Protein AF-A0A7W1ZGS0-F1 (afdb_monomer)

Foldseek 3Di:
DDDDDDDDDDDDDDPPDPDDDDDDPVRVVVVVVVLVVVLVVLLVLQVVVVVVVCVVCVDDPLVPCSVLLSVLLSLLSCLLPVQQVVQVVDVVRPLVSLLVSLVSNLVSLVVNLCSLPVVVVVVPVPDDDDPPDDDPPDDLVVLSVQLNVLSVQLSPQCVSRDPVDPDPVSVVSNNVSSVSNNVSSVVSNVVSVVVVVVVVVD

Mean predicted aligned error: 13.26 Å

Sequence (202 aa):
MMKQLFLAIFLIAVSASTTPAQSSPEQAAKNARDRFSEIKNRSFEMERMKREANKRNAGDNSTLKFPEIKEDFEKIQKVNSEVLQPTVLTSPINYAEVLNSALEINRRAVRLKSNLFSAESKRKEDVKNKKQTAAEPQSIEILLNTLDASINSFVHNSIFQDIKLVNSQDSLKAQNDLETVIKISFVIKEKAEKITKGISGK

Nearest PDB structures (foldseek):
  5j7y-assembly1_BC  TM=3.161E-01  e=4.154E+00  Ovis aries
  6adq-assembly1_S  TM=3.170E-01  e=7.095E+00  Mycolicibacterium smegmatis MC2 51

Secondary structure (DSSP, 8-state):
---------------------PPPHHHHHHHHHHHHHHHHHHHHHHHHHHHHHHHH-TT-GGGGGHHHHHHHHHHHHHIIIIIIHHHHTSSS--HHHHHHHHHHHHHHHHHHHHHHSHHHHTTTTTS------------HHHHHHHHHHHHHHHHT-GGGT-GGG--HHHHHHHHHHHHHHHHHHHHHHHHHHHHHHHHHT-

pLDDT: mean 75.47, std 19.38, range [36.56, 97.62]

Structure (mmCIF, N/CA/C/O backbone):
data_AF-A0A7W1ZGS0-F1
#
_entry.id   AF-A0A7W1ZGS0-F1
#
loop_
_atom_site.group_PDB
_atom_site.id
_atom_site.type_symbol
_atom_site.label_atom_id
_atom_site.label_alt_id
_atom_site.label_comp_id
_atom_site.label_asym_id
_atom_site.label_entity_id
_atom_site.label_seq_id
_atom_site.pdbx_PDB_ins_code
_atom_site.Cartn_x
_atom_site.Cartn_y
_atom_site.Cartn_z
_atom_site.occupancy
_atom_site.B_iso_or_equiv
_atom_site.auth_seq_id
_atom_site.auth_comp_id
_atom_site.auth_asym_id
_atom_site.auth_atom_id
_atom_site.pdbx_PDB_model_num
ATOM 1 N N . MET A 1 1 ? -31.575 64.379 46.541 1.00 36.69 1 MET A N 1
ATOM 2 C CA . MET A 1 1 ? -31.130 64.642 45.152 1.00 36.69 1 MET A CA 1
ATOM 3 C C . MET A 1 1 ? -30.192 63.501 44.756 1.00 36.69 1 MET A C 1
ATOM 5 O O . MET A 1 1 ? -29.192 63.336 45.428 1.00 36.69 1 MET A O 1
ATOM 9 N N . MET A 1 2 ? -30.663 62.522 43.965 1.00 40.56 2 MET A N 1
ATOM 10 C CA . MET A 1 2 ? -30.301 62.327 42.537 1.00 40.56 2 MET A CA 1
ATOM 11 C C . MET A 1 2 ? -28.793 62.009 42.357 1.00 40.56 2 MET A C 1
ATOM 13 O O . MET A 1 2 ? -27.982 62.856 42.687 1.00 40.56 2 MET A O 1
ATOM 17 N N . LYS A 1 3 ? -28.324 60.846 41.869 1.00 41.00 3 LYS A N 1
ATOM 18 C CA . LYS A 1 3 ? -28.726 60.047 40.689 1.00 41.00 3 LYS A CA 1
ATOM 19 C C . LYS A 1 3 ? -28.256 58.582 40.789 1.00 41.00 3 LYS A C 1
ATOM 21 O O . LYS A 1 3 ? -27.226 58.293 41.386 1.00 41.00 3 LYS A O 1
ATOM 26 N N . GLN A 1 4 ? -29.002 57.703 40.124 1.00 49.19 4 GLN A N 1
ATOM 27 C CA . GLN A 1 4 ? -28.614 56.339 39.758 1.00 49.19 4 GLN A CA 1
ATOM 28 C C . GLN A 1 4 ? -27.547 56.327 38.651 1.00 49.19 4 GLN A C 1
ATOM 30 O O . GLN A 1 4 ? -27.573 57.226 37.811 1.00 49.19 4 GLN A O 1
ATOM 35 N N . LEU A 1 5 ? -26.741 55.261 38.560 1.00 46.47 5 LEU A N 1
ATOM 36 C CA . LEU A 1 5 ? -26.540 54.563 37.282 1.00 46.47 5 LEU A CA 1
ATOM 37 C C . LEU A 1 5 ? -25.973 53.148 37.491 1.00 46.47 5 LEU A C 1
ATOM 39 O O . LEU A 1 5 ? -24.880 52.967 38.018 1.00 46.47 5 LEU A O 1
ATOM 43 N N . PHE A 1 6 ? -26.749 52.157 37.058 1.00 50.22 6 PHE A N 1
ATOM 44 C CA . PHE A 1 6 ? -26.328 50.776 36.847 1.00 50.22 6 PHE A CA 1
ATOM 45 C C . PHE A 1 6 ? -25.281 50.716 35.726 1.00 50.22 6 PHE A C 1
ATOM 47 O O . PHE A 1 6 ? -25.492 51.317 34.673 1.00 50.22 6 PHE A O 1
ATOM 54 N N . LEU A 1 7 ? -24.206 49.943 35.903 1.00 41.09 7 LEU A N 1
ATOM 55 C CA . LEU A 1 7 ? -23.351 49.519 34.794 1.00 41.09 7 LEU A CA 1
ATOM 56 C C . LEU A 1 7 ? -23.423 47.996 34.681 1.00 41.09 7 LEU A C 1
ATOM 58 O O . LEU A 1 7 ? -22.969 47.263 35.558 1.00 41.09 7 LEU A O 1
ATOM 62 N N . ALA A 1 8 ? -24.085 47.545 33.618 1.00 46.09 8 ALA A N 1
ATOM 63 C CA . ALA A 1 8 ? -24.319 46.146 33.314 1.00 46.09 8 ALA A CA 1
ATOM 64 C C . ALA A 1 8 ? -23.049 45.501 32.741 1.00 46.09 8 ALA A C 1
ATOM 66 O O . ALA A 1 8 ? -22.411 46.042 31.838 1.00 46.09 8 ALA A O 1
ATOM 67 N N . ILE A 1 9 ? -22.710 44.324 33.260 1.00 48.91 9 ILE A N 1
ATOM 68 C CA . ILE A 1 9 ? -21.661 43.447 32.742 1.00 48.91 9 ILE A CA 1
ATOM 69 C C . ILE A 1 9 ? -22.229 42.739 31.507 1.00 48.91 9 ILE A C 1
ATOM 71 O O . ILE A 1 9 ? -23.134 41.917 31.634 1.00 48.91 9 ILE A O 1
ATOM 75 N N . PHE A 1 10 ? -21.708 43.043 30.317 1.00 43.88 10 PHE A N 1
ATOM 76 C CA . PHE A 1 10 ? -21.988 42.274 29.103 1.00 43.88 10 PHE A CA 1
ATOM 77 C C . PHE A 1 10 ? -20.810 41.331 28.835 1.00 43.88 10 PHE A C 1
ATOM 79 O O . PHE A 1 10 ? -19.777 41.731 28.300 1.00 43.88 10 PHE A O 1
ATOM 86 N N . LEU A 1 11 ? -20.954 40.072 29.255 1.00 42.22 11 LEU A N 1
ATOM 87 C CA . LEU A 1 11 ? -20.036 38.987 28.918 1.00 42.22 11 LEU A CA 1
ATOM 88 C C . LEU A 1 11 ? -20.454 38.431 27.545 1.00 42.22 11 LEU A C 1
ATOM 90 O O . LEU A 1 11 ? -21.438 37.701 27.442 1.00 42.22 11 LEU A O 1
ATOM 94 N N . ILE A 1 12 ? -19.744 38.796 26.477 1.00 45.53 12 ILE A N 1
ATOM 95 C CA . ILE A 1 12 ? -19.950 38.199 25.150 1.00 45.53 12 ILE A CA 1
ATOM 96 C C . ILE A 1 12 ? -19.124 36.910 25.089 1.00 45.53 12 ILE A C 1
ATOM 98 O O . ILE A 1 12 ? -17.919 36.937 24.847 1.00 45.53 12 ILE A O 1
ATOM 102 N N . ALA A 1 13 ? -19.772 35.771 25.330 1.00 44.78 13 ALA A N 1
ATOM 103 C CA . ALA A 1 13 ? -19.206 34.456 25.059 1.00 44.78 13 ALA A CA 1
ATOM 104 C C . ALA A 1 13 ? -19.338 34.154 23.557 1.00 44.78 13 ALA A C 1
ATOM 106 O O . ALA A 1 13 ? -20.407 33.782 23.077 1.00 44.78 13 ALA A O 1
ATOM 107 N N . VAL A 1 14 ? -18.253 34.332 22.800 1.00 48.88 14 VAL A N 1
ATOM 108 C CA . VAL A 1 14 ? -18.163 33.861 21.410 1.00 48.88 14 VAL A CA 1
ATOM 109 C C . VAL A 1 14 ? -17.893 32.358 21.441 1.00 48.88 14 VAL A C 1
ATOM 111 O O . VAL A 1 14 ? -16.760 31.915 21.612 1.00 48.88 14 VAL A O 1
ATOM 114 N N . SER A 1 15 ? -18.945 31.556 21.295 1.00 43.88 15 SER A N 1
ATOM 115 C CA . SER A 1 15 ? -18.822 30.117 21.062 1.00 43.88 15 SER A CA 1
ATOM 116 C C . SER A 1 15 ? -18.412 29.876 19.608 1.00 43.88 15 SER A C 1
ATOM 118 O O . SER A 1 15 ? -19.256 29.794 18.718 1.00 43.88 15 SER A O 1
ATOM 120 N N . ALA A 1 16 ? -17.108 29.763 19.353 1.00 40.88 16 ALA A N 1
ATOM 121 C CA . ALA A 1 16 ? -16.597 29.249 18.088 1.00 40.88 16 ALA A CA 1
ATOM 122 C C . ALA A 1 16 ? -16.942 27.754 17.987 1.00 40.88 16 ALA A C 1
ATOM 124 O O . ALA A 1 16 ? -16.304 26.910 18.613 1.00 40.88 16 ALA A O 1
ATOM 125 N N . SER A 1 17 ? -17.989 27.423 17.233 1.00 41.78 17 SER A N 1
ATOM 126 C CA . SER A 1 17 ? -18.320 26.038 16.897 1.00 41.78 17 SER A CA 1
ATOM 127 C C . SER A 1 17 ? -17.380 25.587 15.780 1.00 41.78 17 SER A C 1
ATOM 129 O O . SER A 1 17 ? -17.552 25.952 14.618 1.00 41.78 17 SER A O 1
ATOM 131 N N . THR A 1 18 ? -16.358 24.808 16.124 1.00 42.97 18 THR A N 1
ATOM 132 C CA . THR A 1 18 ? -15.544 24.086 15.145 1.00 42.97 18 THR A CA 1
ATOM 133 C C . THR A 1 18 ? -16.369 22.919 14.608 1.00 42.97 18 THR A C 1
ATOM 135 O O . THR A 1 18 ? -16.467 21.857 15.216 1.00 42.97 18 THR A O 1
ATOM 138 N N . THR A 1 19 ? -17.022 23.122 13.466 1.00 45.28 19 THR A N 1
ATOM 139 C CA . THR A 1 19 ? -17.611 22.014 12.711 1.00 45.28 19 THR A CA 1
ATOM 140 C C . THR A 1 19 ? -16.475 21.179 12.110 1.00 45.28 19 THR A C 1
ATOM 142 O O . THR A 1 19 ? -15.600 21.737 11.443 1.00 45.28 19 THR A O 1
ATOM 145 N N . PRO A 1 20 ? -16.427 19.853 12.336 1.00 44.19 20 PRO A N 1
ATOM 146 C CA . PRO A 1 20 ? -15.503 18.999 11.609 1.00 44.19 20 PRO A CA 1
ATOM 147 C C . PRO A 1 20 ? -15.903 19.005 10.130 1.00 44.19 20 PRO A C 1
ATOM 149 O O . PRO A 1 20 ? -17.070 18.817 9.786 1.00 44.19 20 PRO A O 1
ATOM 152 N N . ALA A 1 21 ? -14.932 19.250 9.254 1.00 42.19 21 ALA A N 1
ATOM 153 C CA . ALA A 1 21 ? -15.118 19.247 7.811 1.00 42.19 21 ALA A CA 1
ATOM 154 C C . ALA A 1 21 ? -15.471 17.829 7.320 1.00 42.19 21 ALA A C 1
ATOM 156 O O . ALA A 1 21 ? -14.589 17.028 7.018 1.00 42.19 21 ALA A O 1
ATOM 157 N N . GLN A 1 22 ? -16.762 17.501 7.243 1.00 49.62 22 GLN A N 1
ATOM 158 C CA . GLN A 1 22 ? -17.241 16.353 6.473 1.00 49.62 22 GLN A CA 1
ATOM 159 C C . GLN A 1 22 ? -17.245 16.732 4.989 1.00 49.62 22 GLN A C 1
ATOM 161 O O . GLN A 1 22 ? -17.963 17.639 4.571 1.00 49.62 22 GLN A O 1
ATOM 166 N N . SER A 1 23 ? -16.441 16.034 4.184 1.00 57.25 23 SER A N 1
ATOM 167 C CA . SER A 1 23 ? -16.501 16.115 2.722 1.00 57.25 23 SER A CA 1
ATOM 168 C C . SER A 1 23 ? -17.907 15.764 2.231 1.00 57.25 23 SER A C 1
ATOM 170 O O . SER A 1 23 ? -18.471 14.760 2.676 1.00 57.25 23 SER A O 1
ATOM 172 N N . SER A 1 24 ? -18.463 16.548 1.304 1.00 71.81 24 SER A N 1
ATOM 173 C CA . SER A 1 24 ? -19.793 16.264 0.756 1.00 71.81 24 SER A CA 1
ATOM 174 C C . SER A 1 24 ? -19.810 14.922 -0.003 1.00 71.81 24 SER A C 1
ATOM 176 O O . SER A 1 24 ? -18.766 14.483 -0.502 1.00 71.81 24 SER A O 1
ATO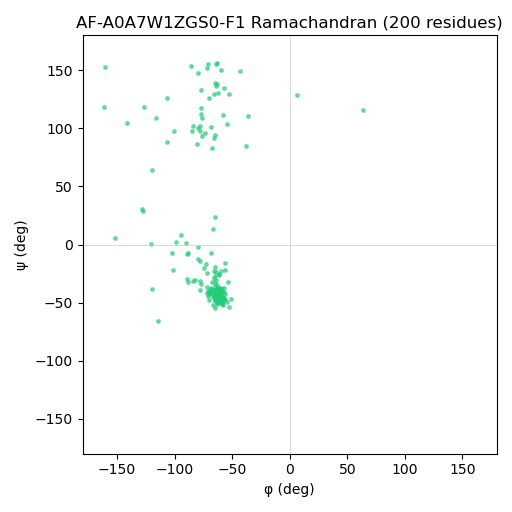M 178 N N . PRO A 1 25 ? -20.976 14.263 -0.154 1.00 65.06 25 PRO A N 1
ATOM 179 C CA . PRO A 1 25 ? -21.100 13.043 -0.960 1.00 65.06 25 PRO A CA 1
ATOM 180 C C . PRO A 1 25 ? -20.566 13.201 -2.394 1.00 65.06 25 PRO A C 1
ATOM 182 O O . PRO A 1 25 ? -19.993 12.273 -2.962 1.00 65.06 25 PRO A O 1
ATOM 185 N N . GLU A 1 26 ? -20.687 14.403 -2.957 1.00 65.31 26 GLU A N 1
ATOM 186 C CA . GLU A 1 26 ? -20.165 14.757 -4.278 1.00 65.31 26 GLU A CA 1
ATOM 187 C C . GLU A 1 26 ? -18.627 14.813 -4.302 1.00 65.31 26 GLU A C 1
ATOM 189 O O . GLU A 1 26 ? -17.996 14.287 -5.222 1.00 65.31 26 GLU A O 1
ATOM 194 N N . GLN A 1 27 ? -18.000 15.357 -3.253 1.00 65.44 27 GLN A N 1
ATOM 195 C CA . GLN A 1 27 ? -16.543 15.314 -3.087 1.00 65.44 27 GLN A CA 1
ATOM 196 C C . GLN A 1 27 ? -16.027 13.886 -2.882 1.00 65.44 27 GLN A C 1
ATOM 198 O O . GLN A 1 27 ? -15.003 13.522 -3.459 1.00 65.44 27 GLN A O 1
ATOM 203 N N . ALA A 1 28 ? -16.736 13.052 -2.118 1.00 64.75 28 ALA A N 1
ATOM 204 C CA . ALA A 1 28 ? -16.359 11.653 -1.921 1.00 64.75 28 ALA A CA 1
ATOM 205 C C . ALA A 1 28 ? -16.392 10.857 -3.240 1.00 64.75 28 ALA A C 1
ATOM 207 O O . ALA A 1 28 ? -15.450 10.117 -3.542 1.00 64.75 28 ALA A O 1
ATOM 208 N N . ALA A 1 29 ? -17.429 11.057 -4.061 1.00 61.00 29 ALA A N 1
ATOM 209 C CA . ALA A 1 29 ? -17.552 10.424 -5.374 1.00 61.00 29 ALA A CA 1
ATOM 210 C C . ALA A 1 29 ? -16.460 10.889 -6.354 1.00 61.00 29 ALA A C 1
ATOM 212 O O . ALA A 1 29 ? -15.883 10.069 -7.074 1.00 61.00 29 ALA A O 1
ATOM 213 N N . LYS A 1 30 ? -16.129 12.186 -6.350 1.00 68.38 30 LYS A N 1
ATOM 214 C CA . LYS A 1 30 ? -15.036 12.739 -7.158 1.00 68.38 30 LYS A CA 1
ATOM 215 C C . LYS A 1 30 ? -13.682 12.143 -6.758 1.00 68.38 30 LYS A C 1
ATOM 217 O O . LYS A 1 30 ? -12.980 11.613 -7.613 1.00 68.38 30 LYS A O 1
ATOM 222 N N . ASN A 1 31 ? -13.376 12.109 -5.462 1.00 73.00 31 ASN A N 1
ATOM 223 C CA . ASN A 1 31 ? -12.129 11.536 -4.946 1.00 73.00 31 ASN A CA 1
ATOM 224 C C . ASN A 1 31 ? -11.997 10.038 -5.274 1.00 73.00 31 ASN A C 1
ATOM 226 O O . ASN A 1 31 ? -10.910 9.558 -5.587 1.00 73.00 31 ASN A O 1
ATOM 230 N N . ALA A 1 32 ? -13.095 9.277 -5.225 1.00 69.88 32 ALA A N 1
ATOM 231 C CA . ALA A 1 32 ? -13.094 7.872 -5.633 1.00 69.88 32 ALA A CA 1
ATOM 232 C C . ALA A 1 32 ? -12.812 7.706 -7.137 1.00 69.88 32 ALA A C 1
ATOM 234 O O . ALA A 1 32 ? -12.022 6.844 -7.525 1.00 69.88 32 ALA A O 1
ATOM 235 N N . ARG A 1 33 ? -13.411 8.553 -7.984 1.00 71.31 33 ARG A N 1
ATOM 236 C CA . ARG A 1 33 ? -13.191 8.543 -9.437 1.00 71.31 33 ARG A CA 1
ATOM 237 C C . ARG A 1 33 ? -11.755 8.911 -9.810 1.00 71.31 33 ARG A C 1
ATOM 239 O O . ARG A 1 33 ? -11.175 8.246 -10.669 1.00 71.31 33 ARG A O 1
ATOM 246 N N . ASP A 1 34 ? -11.189 9.919 -9.155 1.00 76.75 34 ASP A N 1
ATOM 247 C CA . ASP A 1 34 ? -9.810 10.359 -9.383 1.00 76.75 34 ASP A CA 1
ATOM 248 C C . ASP A 1 34 ? -8.824 9.235 -9.024 1.00 76.75 34 ASP A C 1
ATOM 250 O O . ASP A 1 34 ? -7.982 8.865 -9.844 1.00 76.75 34 ASP A O 1
ATOM 254 N N . ARG A 1 35 ? -9.024 8.579 -7.872 1.00 74.81 35 ARG A N 1
ATOM 255 C CA . ARG A 1 35 ? -8.219 7.418 -7.449 1.00 74.81 35 ARG A CA 1
ATOM 256 C C . ARG A 1 35 ? -8.344 6.227 -8.393 1.00 74.81 35 ARG A C 1
ATOM 258 O O . ARG A 1 35 ? -7.343 5.601 -8.736 1.00 74.81 35 ARG A O 1
ATOM 265 N N . PHE A 1 36 ? -9.552 5.926 -8.866 1.00 75.44 36 PHE A N 1
ATOM 266 C CA . PHE A 1 36 ? -9.746 4.867 -9.856 1.00 75.44 36 PHE A CA 1
ATOM 267 C C . PHE A 1 36 ? -8.993 5.169 -11.159 1.00 75.44 36 PHE A C 1
ATOM 269 O O . PHE A 1 36 ? -8.343 4.286 -11.724 1.00 75.44 36 PHE A O 1
ATOM 276 N N . SER A 1 37 ? -9.045 6.420 -11.628 1.00 78.00 37 SER A N 1
ATOM 277 C CA . SER A 1 37 ? -8.304 6.846 -12.816 1.00 78.00 37 SER A CA 1
ATOM 278 C C . SER A 1 37 ? -6.792 6.742 -12.613 1.00 78.00 37 SER A C 1
ATOM 280 O O . SER A 1 37 ? -6.086 6.310 -13.521 1.00 78.00 37 SER A O 1
ATOM 282 N N . GLU A 1 38 ? -6.294 7.095 -11.433 1.00 82.62 38 GLU A N 1
ATOM 283 C CA . GLU A 1 38 ? -4.879 7.009 -11.070 1.00 82.62 38 GLU A CA 1
ATOM 284 C C . GLU A 1 38 ? -4.374 5.558 -11.079 1.00 82.62 38 GLU A C 1
ATOM 286 O O . GLU A 1 38 ? -3.386 5.253 -11.753 1.00 82.62 38 GLU A O 1
ATOM 291 N N . ILE A 1 39 ? -5.094 4.641 -10.423 1.00 82.31 39 ILE A N 1
ATOM 292 C CA . ILE A 1 39 ? -4.771 3.204 -10.425 1.00 82.31 39 ILE A CA 1
ATOM 293 C C . ILE A 1 39 ? -4.761 2.667 -11.861 1.00 82.31 39 ILE A C 1
ATOM 295 O O . ILE A 1 39 ? -3.835 1.955 -12.260 1.00 82.31 39 ILE A O 1
ATOM 299 N N . LYS A 1 40 ? -5.768 3.035 -12.663 1.00 80.94 40 LYS A N 1
ATOM 300 C CA . LYS A 1 40 ? -5.878 2.609 -14.062 1.00 80.94 40 LYS A CA 1
ATOM 301 C C . LYS A 1 40 ? -4.702 3.112 -14.900 1.00 80.94 40 LYS A C 1
ATOM 303 O O . LYS A 1 40 ? -4.115 2.332 -15.647 1.00 80.94 40 LYS A O 1
ATOM 308 N N . ASN A 1 41 ? -4.339 4.385 -14.766 1.00 81.69 41 ASN A N 1
ATOM 309 C CA . ASN A 1 41 ? -3.219 4.976 -15.496 1.00 81.69 41 ASN A CA 1
ATOM 310 C C . ASN A 1 41 ? -1.903 4.268 -15.153 1.00 81.69 41 ASN A C 1
ATOM 312 O O . ASN A 1 41 ? -1.164 3.884 -16.056 1.00 81.69 41 ASN A O 1
ATOM 316 N N . ARG A 1 42 ? -1.651 3.982 -13.872 1.00 80.44 42 ARG A N 1
ATOM 317 C CA . ARG A 1 42 ? -0.452 3.233 -13.460 1.00 80.44 42 ARG A CA 1
ATOM 318 C C . ARG A 1 42 ? -0.419 1.809 -13.988 1.00 80.44 42 ARG A C 1
ATOM 320 O O . ARG A 1 42 ? 0.625 1.328 -14.413 1.00 80.44 42 ARG A O 1
ATOM 327 N N . SER A 1 43 ? -1.564 1.138 -13.968 1.00 79.94 43 SER A N 1
ATOM 328 C CA . SER A 1 43 ? -1.703 -0.198 -14.540 1.00 79.94 43 SER A CA 1
ATOM 329 C C . SER A 1 43 ? -1.348 -0.214 -16.031 1.00 79.94 43 SER A C 1
ATOM 331 O O . SER A 1 43 ? -0.638 -1.109 -16.497 1.00 79.94 43 SER A O 1
ATOM 333 N N . PHE A 1 44 ? -1.775 0.809 -16.779 1.00 80.31 44 PHE A N 1
ATOM 334 C CA . PHE A 1 44 ? -1.407 0.956 -18.185 1.00 80.31 44 PHE A CA 1
ATOM 335 C C . PHE A 1 44 ? 0.087 1.191 -18.395 1.00 80.31 44 PHE A C 1
ATOM 337 O O . PHE A 1 44 ? 0.653 0.565 -19.296 1.00 80.31 44 PHE A O 1
ATOM 344 N N . GLU A 1 45 ? 0.723 2.039 -17.583 1.00 80.50 45 GLU A N 1
ATOM 345 C CA . GLU A 1 45 ? 2.173 2.253 -17.662 1.00 80.50 45 GLU A CA 1
ATOM 346 C C . GLU A 1 45 ? 2.932 0.956 -17.368 1.00 80.50 45 GLU A C 1
ATOM 348 O O . GLU A 1 45 ? 3.791 0.555 -18.151 1.00 80.50 45 GLU A O 1
ATOM 353 N N . MET A 1 46 ? 2.526 0.200 -16.348 1.00 78.06 46 MET A N 1
ATOM 354 C CA . MET A 1 46 ? 3.116 -1.107 -16.056 1.00 78.06 46 MET A CA 1
ATOM 355 C C . MET A 1 46 ? 2.944 -2.103 -17.221 1.00 78.06 46 MET A C 1
ATOM 357 O O . MET A 1 46 ? 3.871 -2.836 -17.573 1.00 78.06 46 MET A O 1
ATOM 361 N N . GLU A 1 47 ? 1.785 -2.139 -17.883 1.00 80.88 47 GLU A N 1
ATOM 362 C CA . GLU A 1 47 ? 1.576 -3.005 -19.054 1.00 80.88 47 GLU A CA 1
ATOM 363 C C . GLU A 1 47 ? 2.408 -2.546 -20.262 1.00 80.88 47 GLU A C 1
ATOM 365 O O . GLU A 1 47 ? 2.937 -3.365 -21.023 1.00 80.88 47 GLU A O 1
ATOM 370 N N . ARG A 1 48 ? 2.558 -1.232 -20.455 1.00 78.94 48 ARG A N 1
ATOM 371 C CA . ARG A 1 48 ? 3.473 -0.679 -21.457 1.00 78.94 48 ARG A CA 1
ATOM 372 C C . ARG A 1 48 ? 4.896 -1.128 -21.171 1.00 78.94 48 ARG A C 1
ATOM 374 O O . ARG A 1 48 ? 5.583 -1.555 -22.102 1.00 78.94 48 ARG A O 1
ATOM 381 N N . MET A 1 49 ? 5.292 -1.123 -19.904 1.00 74.38 49 MET A N 1
ATOM 382 C CA . MET A 1 49 ? 6.609 -1.573 -19.509 1.00 74.38 49 MET A CA 1
ATOM 383 C C . MET A 1 49 ? 6.878 -3.023 -19.898 1.00 74.38 49 MET A C 1
ATOM 385 O O . MET A 1 49 ? 7.886 -3.317 -20.539 1.00 74.38 49 MET A O 1
ATOM 389 N N . LYS A 1 50 ? 5.949 -3.931 -19.592 1.00 73.56 50 LYS A N 1
ATOM 390 C CA . LYS A 1 50 ? 6.041 -5.337 -20.009 1.00 73.56 50 LYS A CA 1
ATOM 391 C C . LYS A 1 50 ? 6.311 -5.472 -21.505 1.00 73.56 50 LYS A C 1
ATOM 393 O O . LYS A 1 50 ? 7.181 -6.231 -21.920 1.00 73.56 50 LYS A O 1
ATOM 398 N N . ARG A 1 51 ? 5.570 -4.722 -22.330 1.00 74.31 51 ARG A N 1
ATOM 399 C CA . ARG A 1 51 ? 5.723 -4.761 -23.791 1.00 74.31 51 ARG A CA 1
ATOM 400 C C . ARG A 1 51 ? 7.098 -4.268 -24.234 1.00 74.31 51 ARG A C 1
ATOM 402 O O . ARG A 1 51 ? 7.676 -4.853 -25.146 1.00 74.31 51 ARG A O 1
ATOM 409 N N . GLU A 1 52 ? 7.621 -3.214 -23.615 1.00 70.75 52 GLU A N 1
ATOM 410 C CA . GLU A 1 52 ? 8.951 -2.684 -23.932 1.00 70.75 52 GLU A CA 1
ATOM 411 C C . GLU A 1 52 ? 10.080 -3.614 -23.460 1.00 70.75 52 GLU A C 1
ATOM 413 O O . GLU A 1 52 ? 11.032 -3.829 -24.210 1.00 70.75 52 GLU A O 1
ATOM 418 N N . ALA A 1 53 ? 9.956 -4.223 -22.278 1.00 66.56 53 ALA A N 1
ATOM 419 C CA . ALA A 1 53 ? 10.904 -5.212 -21.765 1.00 66.56 53 ALA A CA 1
ATOM 420 C C . ALA A 1 53 ? 10.941 -6.478 -22.641 1.00 66.56 53 ALA A C 1
ATOM 422 O O . ALA A 1 53 ? 12.017 -6.912 -23.052 1.00 66.56 53 ALA A O 1
ATOM 423 N N . ASN A 1 54 ? 9.775 -7.006 -23.027 1.00 67.06 54 ASN A N 1
ATOM 424 C CA . ASN A 1 54 ? 9.667 -8.178 -23.904 1.00 67.06 54 ASN A CA 1
ATOM 425 C C . ASN A 1 54 ? 10.257 -7.934 -25.298 1.00 67.06 54 ASN A C 1
ATOM 427 O O . ASN A 1 54 ? 10.825 -8.845 -25.892 1.00 67.06 54 ASN A O 1
ATOM 431 N N . LYS A 1 55 ? 10.139 -6.707 -25.828 1.00 66.44 55 LYS A N 1
ATOM 432 C CA . LYS A 1 55 ? 10.760 -6.331 -27.109 1.00 66.44 55 LYS A CA 1
ATOM 433 C C . LYS A 1 55 ? 12.288 -6.299 -27.038 1.00 66.44 55 LYS A C 1
ATOM 435 O O . LYS A 1 55 ? 12.929 -6.557 -28.050 1.00 66.44 55 LYS A O 1
ATOM 440 N N . ARG A 1 56 ? 12.865 -5.955 -25.881 1.00 60.22 56 ARG A N 1
ATOM 441 C CA . ARG A 1 56 ? 14.324 -5.887 -25.683 1.00 60.22 56 ARG A CA 1
ATOM 442 C C . ARG A 1 56 ? 14.936 -7.251 -25.354 1.00 60.22 56 ARG A C 1
ATOM 444 O O . ARG A 1 56 ? 16.058 -7.512 -25.766 1.00 60.22 56 ARG A O 1
ATOM 451 N N . ASN A 1 57 ? 14.189 -8.119 -24.671 1.00 56.09 57 ASN A N 1
ATOM 452 C CA . ASN A 1 57 ? 14.664 -9.406 -24.162 1.00 56.09 57 ASN A CA 1
ATOM 453 C C . ASN A 1 57 ? 13.860 -10.571 -24.759 1.00 56.09 57 ASN A C 1
ATOM 455 O O . ASN A 1 57 ? 13.174 -11.290 -24.034 1.00 56.09 57 ASN A O 1
ATOM 459 N N . ALA A 1 58 ? 13.940 -10.772 -26.078 1.00 50.47 58 ALA A N 1
ATOM 460 C CA . ALA A 1 58 ? 13.182 -11.789 -26.825 1.00 50.47 58 ALA A CA 1
ATOM 461 C C . ALA A 1 58 ? 13.521 -13.269 -26.485 1.00 50.47 58 ALA A C 1
ATOM 463 O O . ALA A 1 58 ? 13.278 -14.157 -27.296 1.00 50.47 58 ALA A O 1
ATOM 464 N N . GLY A 1 59 ? 14.062 -13.557 -25.298 1.00 48.97 59 GLY A N 1
ATOM 465 C CA . GLY A 1 59 ? 14.413 -14.907 -24.852 1.00 48.97 59 GLY A CA 1
ATOM 466 C C . GLY A 1 59 ? 14.364 -15.142 -23.339 1.00 48.97 59 GLY A C 1
ATOM 467 O O . GLY A 1 59 ? 14.748 -16.224 -22.909 1.00 48.97 59 GLY A O 1
ATOM 468 N N . ASP A 1 60 ? 13.911 -14.179 -22.525 1.00 48.97 60 ASP A N 1
ATOM 469 C CA . ASP A 1 60 ? 13.883 -14.341 -21.065 1.00 48.97 60 ASP A CA 1
ATOM 470 C C . ASP A 1 60 ? 12.453 -14.557 -20.533 1.00 48.97 60 ASP A C 1
ATOM 472 O O . ASP A 1 60 ? 11.544 -13.756 -20.766 1.00 48.97 60 ASP A O 1
ATOM 476 N N . ASN A 1 61 ? 12.264 -15.638 -19.772 1.00 48.16 61 ASN A N 1
ATOM 477 C CA . ASN A 1 61 ? 11.002 -16.119 -19.184 1.00 48.16 61 ASN A CA 1
ATOM 478 C C . ASN A 1 61 ? 10.412 -15.192 -18.092 1.00 48.16 61 ASN A C 1
ATOM 480 O O . ASN A 1 61 ? 9.482 -15.576 -17.375 1.00 48.16 61 ASN A O 1
ATOM 484 N N . SER A 1 62 ? 10.904 -13.954 -17.970 1.00 51.66 62 SER A N 1
ATOM 485 C CA . SER A 1 62 ? 10.379 -12.900 -17.081 1.00 51.66 62 SER A CA 1
ATOM 486 C C . SER A 1 62 ? 8.888 -12.579 -17.313 1.00 51.66 62 SER A C 1
ATOM 488 O O . SER A 1 62 ? 8.211 -12.019 -16.449 1.00 51.66 62 SER A O 1
ATOM 490 N N . THR A 1 63 ? 8.335 -13.014 -18.446 1.00 54.72 63 THR A N 1
ATOM 491 C CA . THR A 1 63 ? 6.924 -12.895 -18.834 1.00 54.72 63 THR A CA 1
ATOM 492 C C . THR A 1 63 ? 5.942 -13.669 -17.956 1.00 54.72 63 THR A C 1
ATOM 494 O O . THR A 1 63 ? 4.786 -13.248 -17.856 1.00 54.72 63 THR A O 1
ATOM 497 N N . LEU A 1 64 ? 6.357 -14.762 -17.306 1.00 58.62 64 LEU A N 1
ATOM 498 C CA . LEU A 1 64 ? 5.423 -15.674 -16.627 1.00 58.62 64 LEU A CA 1
ATOM 499 C C . LEU A 1 64 ? 4.809 -15.094 -15.345 1.00 58.62 64 LEU A C 1
ATOM 501 O O . LEU A 1 64 ? 3.706 -15.481 -14.968 1.00 58.62 64 LEU A O 1
ATOM 505 N N . LYS A 1 65 ? 5.479 -14.136 -14.692 1.00 73.56 65 LYS A N 1
ATOM 506 C CA . LYS A 1 65 ? 5.020 -13.565 -13.412 1.00 73.56 65 LYS A CA 1
ATOM 507 C C . LYS A 1 65 ? 4.360 -12.197 -13.526 1.00 73.56 65 LYS A C 1
ATOM 509 O O . LYS A 1 65 ? 3.802 -11.699 -12.552 1.00 73.56 65 LYS A O 1
ATOM 514 N N . PHE A 1 66 ? 4.393 -11.585 -14.707 1.00 79.75 66 PHE A N 1
ATOM 515 C CA . PHE A 1 66 ? 3.845 -10.246 -14.896 1.00 79.75 66 PHE A CA 1
ATOM 516 C C . PHE A 1 66 ? 2.340 -10.131 -14.576 1.00 79.75 66 PHE A C 1
ATOM 518 O O . PHE A 1 66 ? 1.968 -9.150 -13.935 1.00 79.75 66 PHE A O 1
ATOM 525 N N . PRO A 1 67 ? 1.464 -11.090 -14.951 1.00 86.06 67 PRO A N 1
ATOM 526 C CA . PRO A 1 67 ? 0.054 -11.024 -14.562 1.00 86.06 67 PRO A CA 1
ATOM 527 C C . PRO A 1 67 ? -0.144 -10.940 -13.042 1.00 86.06 67 PRO A C 1
ATOM 529 O O . PRO A 1 67 ? -0.942 -10.134 -12.577 1.00 86.06 67 PRO A O 1
ATOM 532 N N . GLU A 1 68 ? 0.635 -11.708 -12.275 1.00 88.25 68 GLU A N 1
ATOM 533 C CA . GLU A 1 68 ? 0.587 -11.702 -10.809 1.00 88.25 68 GLU A CA 1
ATOM 534 C C . GLU A 1 68 ? 1.151 -10.399 -10.224 1.00 88.25 68 GLU A C 1
ATOM 536 O O . GLU A 1 68 ? 0.558 -9.830 -9.312 1.00 88.25 68 GLU A O 1
ATOM 541 N N . ILE A 1 69 ? 2.252 -9.880 -10.783 1.00 88.69 69 ILE A N 1
ATOM 542 C CA . ILE A 1 69 ? 2.809 -8.574 -10.396 1.00 88.69 69 ILE A CA 1
ATOM 543 C C . ILE A 1 69 ? 1.765 -7.472 -10.590 1.00 88.69 69 ILE A C 1
ATOM 545 O O . ILE A 1 69 ? 1.531 -6.682 -9.678 1.00 88.69 69 ILE A O 1
ATOM 549 N N . LYS A 1 70 ? 1.120 -7.430 -11.759 1.00 89.12 70 LYS A N 1
ATOM 550 C CA . LYS A 1 70 ? 0.098 -6.430 -12.077 1.00 89.12 70 LYS A CA 1
ATOM 551 C C . LYS A 1 70 ? -1.098 -6.539 -11.138 1.00 89.12 70 LYS A C 1
ATOM 553 O O . LYS A 1 70 ? -1.531 -5.527 -10.590 1.00 89.12 70 LYS A O 1
ATOM 558 N N . GLU A 1 71 ? -1.607 -7.752 -10.928 1.00 93.06 71 GLU A N 1
ATOM 559 C CA . GLU A 1 71 ? -2.723 -7.984 -10.010 1.00 93.06 71 GLU A CA 1
ATOM 560 C C . GLU A 1 71 ? -2.378 -7.503 -8.596 1.00 93.06 71 GLU A C 1
ATOM 562 O O . GLU A 1 71 ? -3.156 -6.773 -7.983 1.00 93.06 71 GLU A O 1
ATOM 567 N N . ASP A 1 72 ? -1.206 -7.863 -8.079 1.00 94.75 72 ASP A N 1
ATOM 568 C CA . ASP A 1 72 ? -0.807 -7.501 -6.721 1.00 94.75 72 ASP A CA 1
ATOM 569 C C . ASP A 1 72 ? -0.570 -6.000 -6.569 1.00 94.75 72 ASP A C 1
ATOM 571 O O . ASP A 1 72 ? -0.957 -5.412 -5.555 1.00 94.75 72 ASP A O 1
ATOM 575 N N . PHE A 1 73 ? 0.012 -5.372 -7.589 1.00 93.06 73 PHE A N 1
ATOM 576 C CA . PHE A 1 73 ? 0.238 -3.934 -7.635 1.00 93.06 73 PHE A CA 1
ATOM 577 C C . PHE A 1 73 ? -1.076 -3.143 -7.647 1.00 93.06 73 PHE A C 1
ATOM 579 O O . PHE A 1 73 ? -1.204 -2.125 -6.968 1.00 93.06 73 PHE A O 1
ATOM 586 N N . GLU A 1 74 ? -2.087 -3.601 -8.383 1.00 93.56 74 GLU A N 1
ATOM 587 C CA . GLU A 1 74 ? -3.417 -2.984 -8.371 1.00 93.56 74 GLU A CA 1
ATOM 588 C C . GLU A 1 74 ? -4.140 -3.237 -7.047 1.00 93.56 74 GLU A C 1
ATOM 590 O O . GLU A 1 74 ? -4.729 -2.326 -6.459 1.00 93.56 74 GLU A O 1
ATOM 595 N N . LYS A 1 75 ? -4.088 -4.477 -6.550 1.00 95.56 75 LYS A N 1
ATOM 596 C CA . LYS A 1 75 ? -4.803 -4.880 -5.337 1.00 95.56 75 LYS A CA 1
ATOM 597 C C . LYS A 1 75 ? -4.289 -4.164 -4.102 1.00 95.56 75 LYS A C 1
ATOM 599 O O . LYS A 1 75 ? -5.113 -3.756 -3.290 1.00 95.56 75 LYS A O 1
ATOM 604 N N . ILE A 1 76 ? -2.980 -3.964 -3.963 1.00 95.88 76 ILE A N 1
ATOM 605 C CA . ILE A 1 76 ? -2.434 -3.268 -2.795 1.00 95.88 76 ILE A CA 1
ATOM 606 C C . ILE A 1 76 ? -2.904 -1.806 -2.730 1.00 95.88 76 ILE A C 1
ATOM 608 O O . ILE A 1 76 ? -3.279 -1.331 -1.661 1.00 95.88 76 ILE A O 1
ATOM 612 N N . GLN A 1 77 ? -2.987 -1.126 -3.880 1.00 94.31 77 GLN A N 1
ATOM 613 C CA . GLN A 1 77 ? -3.527 0.235 -3.978 1.00 94.31 77 GLN A CA 1
ATOM 614 C C . GLN A 1 77 ? -5.018 0.266 -3.656 1.00 94.31 77 GLN A C 1
ATOM 616 O O . GLN A 1 77 ? -5.474 1.116 -2.888 1.00 94.31 77 GLN A O 1
ATOM 621 N N . LYS A 1 78 ? -5.775 -0.684 -4.215 1.00 94.12 78 LYS A N 1
ATOM 622 C CA . LYS A 1 78 ? -7.220 -0.780 -4.019 1.00 94.12 78 LYS A CA 1
ATOM 623 C C . LYS A 1 78 ? -7.579 -1.053 -2.560 1.00 94.12 78 LYS A C 1
ATOM 625 O O . LYS A 1 78 ? -8.374 -0.323 -1.984 1.00 94.12 78 LYS A O 1
ATOM 630 N N . VAL A 1 79 ? -6.971 -2.067 -1.944 1.00 95.06 79 VAL A N 1
ATOM 631 C CA . VAL A 1 79 ? -7.240 -2.420 -0.541 1.00 95.06 79 VAL A CA 1
ATOM 632 C C . VAL A 1 79 ? -6.861 -1.267 0.385 1.00 95.06 79 VAL A C 1
ATOM 634 O O . VAL A 1 79 ? -7.617 -0.958 1.298 1.00 95.06 79 VAL A O 1
ATOM 637 N N . ASN A 1 80 ? -5.740 -0.584 0.136 1.00 92.50 80 ASN A N 1
ATOM 638 C CA . ASN A 1 80 ? -5.359 0.569 0.943 1.00 92.50 80 ASN A CA 1
ATOM 639 C C . ASN A 1 80 ? -6.364 1.729 0.804 1.00 92.50 80 ASN A C 1
ATOM 641 O O . ASN A 1 80 ? -6.918 2.188 1.797 1.00 92.50 80 ASN A O 1
ATOM 645 N N . SER A 1 81 ? -6.642 2.175 -0.422 1.00 89.88 81 SER A N 1
ATOM 646 C CA . SER A 1 81 ? -7.409 3.406 -0.663 1.00 89.88 81 SER A CA 1
ATOM 647 C C . SER A 1 81 ? -8.931 3.260 -0.578 1.00 89.88 81 SER A C 1
ATOM 649 O O . SER A 1 81 ? -9.607 4.224 -0.216 1.00 89.88 81 SER A O 1
ATOM 651 N N . GLU A 1 82 ? -9.478 2.090 -0.918 1.00 88.50 82 GLU A N 1
ATOM 652 C CA . GLU A 1 82 ? -10.927 1.854 -0.967 1.00 88.50 82 GLU A CA 1
ATOM 653 C C . GLU A 1 82 ? -11.463 1.108 0.255 1.00 88.50 82 GLU A C 1
ATOM 655 O O . GLU A 1 82 ? -12.655 1.204 0.529 1.00 88.50 82 GLU A O 1
ATOM 660 N N . VAL A 1 83 ? -10.612 0.377 0.983 1.00 85.75 83 VAL A N 1
ATOM 661 C CA . VAL A 1 83 ? -11.039 -0.407 2.153 1.00 85.75 83 VAL A CA 1
ATOM 662 C C . VAL A 1 83 ? -10.409 0.159 3.415 1.00 85.75 83 VAL A C 1
ATOM 664 O O . VAL A 1 83 ? -11.095 0.751 4.238 1.00 85.75 83 VAL A O 1
ATOM 667 N N . LEU A 1 84 ? -9.085 0.078 3.539 1.00 84.81 84 LEU A N 1
ATOM 668 C CA . LEU A 1 84 ? -8.401 0.362 4.795 1.00 84.81 84 LEU A CA 1
ATOM 669 C C . LEU A 1 84 ? -8.540 1.824 5.245 1.00 84.81 84 LEU A C 1
ATOM 671 O O . LEU A 1 84 ? -8.898 2.064 6.397 1.00 84.81 84 LEU A O 1
ATOM 675 N N . GLN A 1 85 ? -8.284 2.791 4.354 1.00 87.94 85 GLN A N 1
ATOM 676 C CA . GLN A 1 85 ? -8.386 4.219 4.683 1.00 87.94 85 GLN A CA 1
ATOM 677 C C . GLN A 1 85 ? -9.828 4.642 5.031 1.00 87.94 85 GLN A C 1
ATOM 679 O O . GLN A 1 85 ? -10.018 5.322 6.036 1.00 87.94 85 GLN A O 1
ATOM 684 N N . PRO A 1 86 ? -10.875 4.226 4.292 1.00 85.94 86 PRO A N 1
ATOM 685 C CA . PRO A 1 86 ? -12.254 4.484 4.708 1.00 85.94 86 PRO A CA 1
ATOM 686 C C . PRO A 1 86 ? -12.640 3.826 6.037 1.00 85.94 86 PRO A C 1
ATOM 688 O O . PRO A 1 86 ? -13.259 4.485 6.871 1.00 85.94 86 PRO A O 1
ATOM 691 N N . THR A 1 87 ? -12.258 2.564 6.271 1.00 83.94 87 THR A N 1
ATOM 692 C CA . THR A 1 87 ? -12.615 1.827 7.496 1.00 83.94 87 THR A CA 1
ATOM 693 C C . THR A 1 87 ? -12.144 2.550 8.756 1.00 83.94 87 THR A C 1
ATOM 695 O O . THR A 1 87 ? -12.854 2.575 9.760 1.00 83.94 87 THR A O 1
ATOM 698 N N . VAL A 1 88 ? -10.973 3.183 8.722 1.00 82.19 88 VAL A N 1
ATOM 699 C CA . VAL A 1 88 ? -10.386 3.833 9.907 1.00 82.19 88 VAL A CA 1
ATOM 700 C C . VAL A 1 88 ? -10.992 5.208 10.196 1.00 82.19 88 VAL A C 1
ATOM 702 O O . VAL A 1 88 ? -10.809 5.740 11.285 1.00 82.19 88 VAL A O 1
ATOM 705 N N . LEU A 1 89 ? -11.758 5.755 9.248 1.00 84.25 89 LEU A N 1
ATOM 706 C CA . LEU A 1 89 ? -12.551 6.974 9.421 1.00 84.25 89 LEU A CA 1
ATOM 707 C C . LEU A 1 89 ? -13.961 6.685 9.966 1.00 84.25 89 LEU A C 1
ATOM 709 O O . LEU A 1 89 ? -14.699 7.617 10.284 1.00 84.25 89 LEU A O 1
ATOM 713 N N . THR A 1 90 ? -14.352 5.410 10.072 1.00 83.94 90 THR A N 1
ATOM 714 C CA . THR A 1 90 ? -15.640 5.013 10.660 1.00 83.94 90 THR A CA 1
ATOM 715 C C . THR A 1 90 ? -15.592 5.034 12.188 1.00 83.94 90 THR A C 1
ATOM 717 O O . THR A 1 90 ? -14.562 4.754 12.800 1.00 83.94 90 THR A O 1
ATOM 720 N N . SER A 1 91 ? -16.725 5.358 12.819 1.00 82.69 91 SER A N 1
ATOM 721 C CA . SER A 1 91 ? -16.891 5.300 14.273 1.00 82.69 91 SER A CA 1
ATOM 722 C C . SER A 1 91 ? -18.118 4.447 14.625 1.00 82.69 91 SER A C 1
ATOM 724 O O . SER A 1 91 ? -19.225 4.815 14.223 1.00 82.69 91 SER A O 1
ATOM 726 N N . PRO A 1 92 ? -17.961 3.326 15.357 1.00 85.38 92 PRO A N 1
ATOM 727 C CA . PRO A 1 92 ? -16.695 2.747 15.819 1.00 85.38 92 PRO A CA 1
ATOM 728 C C . PRO A 1 92 ? -15.881 2.118 14.671 1.00 85.38 92 PRO A C 1
ATOM 730 O O . PRO A 1 92 ? -16.451 1.626 13.701 1.00 85.38 92 PRO A O 1
ATOM 733 N N . ILE A 1 93 ? -14.551 2.087 14.811 1.00 89.12 93 ILE A N 1
ATOM 734 C CA . ILE A 1 93 ? -13.647 1.469 13.826 1.00 89.12 93 ILE A CA 1
ATOM 735 C C . ILE A 1 93 ? -13.935 -0.036 13.709 1.00 89.12 93 ILE A C 1
ATOM 737 O O . ILE A 1 93 ? -13.927 -0.762 14.709 1.00 89.12 93 ILE A O 1
ATOM 741 N N . ASN A 1 94 ? -14.101 -0.531 12.480 1.00 91.50 94 ASN A N 1
ATOM 742 C CA . ASN A 1 94 ? -14.236 -1.961 12.203 1.00 91.50 94 ASN A CA 1
ATOM 743 C C . ASN A 1 94 ? -12.865 -2.669 12.176 1.00 91.50 94 ASN A C 1
ATOM 745 O O . ASN A 1 94 ? -12.247 -2.860 11.127 1.00 91.50 94 ASN A O 1
ATOM 749 N N . TYR A 1 95 ? -12.383 -3.096 13.346 1.00 92.25 95 TYR A N 1
ATOM 750 C CA . TYR A 1 95 ? -11.079 -3.760 13.479 1.00 92.25 95 TYR A CA 1
A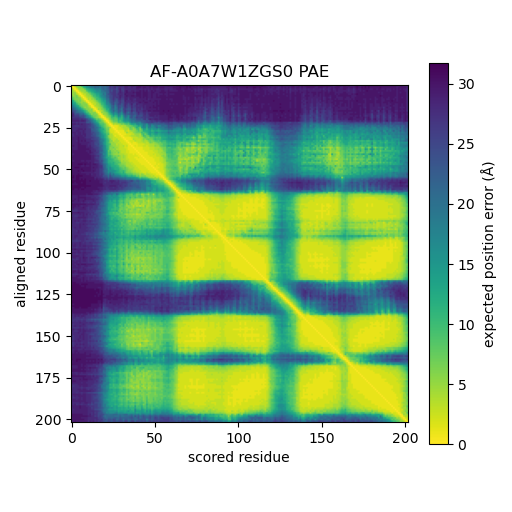TOM 751 C C . TYR A 1 95 ? -10.972 -5.116 12.762 1.00 92.25 95 TYR A C 1
ATOM 753 O O . TYR A 1 95 ? -9.864 -5.515 12.400 1.00 92.25 95 TYR A O 1
ATOM 761 N N . ALA A 1 96 ? -12.087 -5.806 12.503 1.00 92.88 96 ALA A N 1
ATOM 762 C CA . ALA A 1 96 ? -12.073 -7.044 11.723 1.00 92.88 96 ALA A CA 1
ATOM 763 C C . ALA A 1 96 ? -11.729 -6.771 10.248 1.00 92.88 96 ALA A C 1
ATOM 765 O O . ALA A 1 96 ? -10.950 -7.499 9.631 1.00 92.88 96 ALA A O 1
ATOM 766 N N . GLU A 1 97 ? -12.255 -5.683 9.689 1.00 93.38 97 GLU A N 1
ATOM 767 C CA . GLU A 1 97 ? -11.936 -5.250 8.328 1.00 93.38 97 GLU A CA 1
ATOM 768 C C . GLU A 1 97 ? -10.512 -4.687 8.217 1.00 93.38 97 GLU A C 1
ATOM 770 O O . GLU A 1 97 ? -9.809 -4.994 7.250 1.00 93.38 97 GLU A O 1
ATOM 775 N N . VAL A 1 98 ? -10.034 -3.968 9.242 1.00 93.62 98 VAL A N 1
ATOM 776 C CA . VAL A 1 98 ? -8.621 -3.551 9.342 1.00 93.62 98 VAL A CA 1
ATOM 777 C C . VAL A 1 98 ? -7.691 -4.767 9.337 1.00 93.62 98 VAL A C 1
ATOM 779 O O . VAL A 1 98 ? -6.712 -4.787 8.591 1.00 93.62 98 VAL A O 1
ATOM 782 N N . LEU A 1 99 ? -8.007 -5.801 10.126 1.00 94.56 99 LEU A N 1
ATOM 783 C CA . LEU A 1 99 ? -7.242 -7.049 10.183 1.00 94.56 99 LEU A CA 1
ATOM 784 C C . LEU A 1 99 ? -7.160 -7.726 8.807 1.00 94.56 99 LEU A C 1
ATOM 786 O O . LEU A 1 99 ? -6.063 -8.031 8.334 1.00 94.56 99 LEU A O 1
ATOM 790 N N . ASN A 1 100 ? -8.304 -7.928 8.152 1.00 96.06 100 ASN A N 1
ATOM 791 C CA . ASN A 1 100 ? -8.369 -8.586 6.846 1.00 96.06 100 ASN A CA 1
ATOM 792 C C . ASN A 1 100 ? -7.627 -7.791 5.762 1.00 96.06 100 ASN A C 1
ATOM 794 O O . ASN A 1 100 ? -6.883 -8.364 4.964 1.00 96.06 100 ASN A O 1
ATOM 798 N N . SER A 1 101 ? -7.775 -6.466 5.766 1.00 96.12 101 SER A N 1
ATOM 799 C CA . SER A 1 101 ? -7.095 -5.578 4.820 1.00 96.12 101 SER A CA 1
ATOM 800 C C . SER A 1 101 ? -5.579 -5.595 5.012 1.00 96.12 101 SER A C 1
ATOM 802 O O . SER A 1 101 ? -4.830 -5.698 4.040 1.00 96.12 101 SER A O 1
ATOM 804 N N . ALA A 1 102 ? -5.112 -5.559 6.263 1.00 95.62 102 ALA A N 1
ATOM 805 C CA . ALA A 1 102 ? -3.691 -5.633 6.586 1.00 95.62 102 ALA A CA 1
ATOM 806 C C . ALA A 1 102 ? -3.073 -6.982 6.177 1.00 95.62 102 ALA A C 1
ATOM 808 O O . ALA A 1 102 ? -1.965 -7.006 5.639 1.00 95.62 102 ALA A O 1
ATOM 809 N N . LEU A 1 103 ? -3.796 -8.093 6.367 1.00 96.69 103 LEU A N 1
ATOM 810 C CA . LEU A 1 103 ? -3.379 -9.420 5.898 1.00 96.69 103 LEU A CA 1
ATOM 811 C C . LEU A 1 103 ? -3.227 -9.478 4.377 1.00 96.69 103 LEU A C 1
ATOM 813 O O . LEU A 1 103 ? -2.211 -9.971 3.880 1.00 96.69 103 LEU A O 1
ATOM 817 N N . GLU A 1 104 ? -4.212 -8.969 3.638 1.00 97.50 104 GLU A N 1
ATOM 818 C CA . GLU A 1 104 ? -4.172 -8.992 2.176 1.00 97.50 104 GLU A CA 1
ATOM 819 C C . GLU A 1 104 ? -3.036 -8.110 1.641 1.00 97.50 104 GLU A C 1
ATOM 821 O O . GLU A 1 104 ? -2.260 -8.564 0.800 1.00 97.50 104 GLU A O 1
ATOM 826 N N . ILE A 1 105 ? -2.860 -6.896 2.178 1.00 97.56 105 ILE A N 1
ATOM 827 C CA . ILE A 1 105 ? -1.731 -6.017 1.828 1.00 97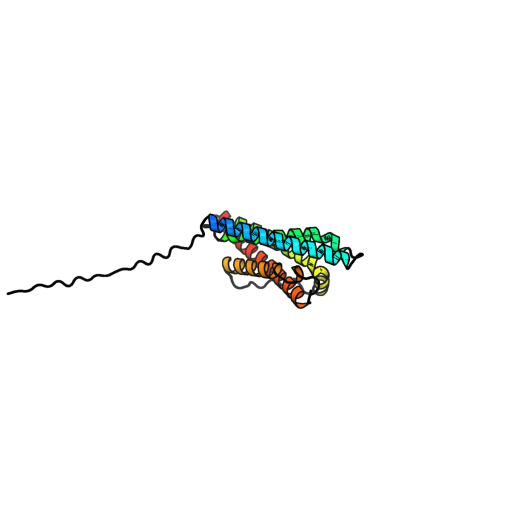.56 105 ILE A CA 1
ATOM 828 C C . ILE A 1 105 ? -0.395 -6.720 2.091 1.00 97.56 105 ILE A C 1
ATOM 830 O O . ILE A 1 105 ? 0.473 -6.722 1.216 1.00 97.56 105 ILE A O 1
ATOM 834 N N . ASN A 1 106 ? -0.233 -7.354 3.258 1.00 97.62 106 ASN A N 1
ATOM 835 C CA . ASN A 1 106 ? 0.999 -8.053 3.617 1.00 97.62 106 ASN A CA 1
ATOM 836 C C . ASN A 1 106 ? 1.335 -9.167 2.616 1.00 97.62 106 ASN A C 1
ATOM 838 O O . ASN A 1 106 ? 2.435 -9.197 2.061 1.00 97.62 106 ASN A O 1
ATOM 842 N N . ARG A 1 107 ? 0.364 -10.043 2.335 1.00 97.44 107 ARG A N 1
ATOM 843 C CA . ARG A 1 107 ? 0.526 -11.179 1.419 1.00 97.44 107 ARG A CA 1
ATOM 844 C C . ARG A 1 107 ? 0.940 -10.725 0.019 1.00 97.44 107 ARG A C 1
ATOM 846 O O . ARG A 1 107 ? 1.862 -11.290 -0.568 1.00 97.44 107 ARG A O 1
ATOM 853 N N . ARG A 1 108 ? 0.276 -9.692 -0.503 1.00 97.06 108 ARG A N 1
ATOM 854 C CA . ARG A 1 108 ? 0.543 -9.126 -1.834 1.00 97.06 108 ARG A CA 1
ATOM 855 C C . ARG A 1 108 ? 1.909 -8.443 -1.882 1.00 97.06 108 ARG A C 1
ATOM 857 O O . ARG A 1 108 ? 2.658 -8.659 -2.827 1.00 97.06 108 ARG A O 1
ATOM 864 N N . ALA A 1 109 ? 2.282 -7.696 -0.843 1.00 95.88 109 ALA A N 1
ATOM 865 C CA . ALA A 1 109 ? 3.586 -7.039 -0.758 1.00 95.88 109 ALA A CA 1
ATOM 866 C C . ALA A 1 109 ? 4.751 -8.041 -0.702 1.00 95.88 109 ALA A C 1
ATOM 868 O O . ALA A 1 109 ? 5.751 -7.863 -1.400 1.00 95.88 109 ALA A O 1
ATOM 869 N N . VAL A 1 110 ? 4.614 -9.126 0.072 1.00 94.81 110 VAL A N 1
ATOM 870 C CA . VAL A 1 110 ? 5.603 -10.219 0.108 1.00 94.81 110 VAL A CA 1
ATOM 871 C C . VAL A 1 110 ? 5.790 -10.815 -1.284 1.00 94.81 110 VAL A C 1
ATOM 873 O O . VAL A 1 110 ? 6.924 -10.989 -1.740 1.00 94.81 110 VAL A O 1
ATOM 876 N N . ARG A 1 111 ? 4.689 -11.083 -1.989 1.00 92.88 111 ARG A N 1
ATOM 877 C CA . ARG A 1 111 ? 4.744 -11.681 -3.320 1.00 92.88 111 ARG A CA 1
ATOM 878 C C . ARG A 1 111 ? 5.308 -10.729 -4.373 1.00 92.88 111 ARG A C 1
ATOM 880 O O . ARG A 1 111 ? 6.198 -11.140 -5.116 1.00 92.88 111 ARG A O 1
ATOM 887 N N . LEU A 1 112 ? 4.914 -9.455 -4.359 1.00 92.19 112 LEU A N 1
ATOM 888 C CA . LEU A 1 112 ? 5.524 -8.400 -5.178 1.00 92.19 112 LEU A CA 1
ATOM 889 C C . LEU A 1 112 ? 7.032 -8.333 -4.967 1.00 92.19 112 LEU A C 1
ATOM 891 O O . LEU A 1 112 ? 7.782 -8.384 -5.939 1.00 92.19 112 LEU A O 1
ATOM 895 N N . LYS A 1 113 ? 7.491 -8.297 -3.711 1.00 90.00 113 LYS A N 1
ATOM 896 C CA . LYS A 1 113 ? 8.924 -8.282 -3.402 1.00 90.00 113 LYS A CA 1
ATOM 897 C C . LYS A 1 113 ? 9.624 -9.513 -3.979 1.00 90.00 113 LYS A C 1
ATOM 899 O O . LYS A 1 113 ? 10.673 -9.382 -4.608 1.00 90.00 113 LYS A O 1
ATOM 904 N N . SER A 1 114 ? 9.030 -10.693 -3.799 1.00 87.12 114 SER A N 1
ATOM 905 C CA . SER A 1 114 ? 9.588 -11.949 -4.306 1.00 87.12 114 SER A CA 1
ATOM 906 C C . SER A 1 114 ? 9.650 -12.007 -5.830 1.00 87.12 114 SER A C 1
ATOM 908 O O . SER A 1 114 ? 10.555 -12.640 -6.358 1.00 87.12 114 SER A O 1
ATOM 910 N N . ASN A 1 115 ? 8.727 -11.349 -6.534 1.00 85.94 115 ASN A N 1
ATOM 911 C CA . ASN A 1 115 ? 8.641 -11.371 -7.991 1.00 85.94 115 ASN A CA 1
ATOM 912 C C . ASN A 1 115 ? 9.486 -10.280 -8.656 1.00 85.94 115 ASN A C 1
ATOM 914 O O . ASN A 1 115 ? 9.998 -10.504 -9.747 1.00 85.94 115 ASN A O 1
ATOM 918 N N . LEU A 1 116 ? 9.641 -9.126 -8.005 1.00 84.88 116 LEU A N 1
ATOM 919 C CA . LEU A 1 116 ? 10.382 -7.982 -8.538 1.00 84.88 116 LEU A CA 1
ATOM 920 C C . LEU A 1 116 ? 11.877 -8.018 -8.189 1.00 84.88 116 LEU A C 1
ATOM 922 O O . LEU A 1 116 ? 12.683 -7.523 -8.968 1.00 84.88 116 LEU A O 1
ATOM 926 N N . PHE A 1 117 ? 12.260 -8.612 -7.051 1.00 84.31 117 PHE A N 1
ATOM 927 C CA . PHE A 1 117 ? 13.629 -8.525 -6.513 1.00 84.31 117 PHE A CA 1
ATOM 928 C C . PHE A 1 117 ? 14.245 -9.894 -6.168 1.00 84.31 117 PHE A C 1
ATOM 930 O O . PHE A 1 117 ? 15.058 -10.009 -5.246 1.00 84.31 117 PHE A O 1
ATOM 937 N N . SER A 1 118 ? 13.860 -10.960 -6.884 1.00 70.12 118 SER A N 1
ATOM 938 C CA . SER A 1 118 ? 14.299 -12.341 -6.593 1.00 70.12 118 SER A CA 1
ATOM 939 C C . SER A 1 118 ? 15.819 -12.549 -6.703 1.00 70.12 118 SER A C 1
ATOM 941 O O . SER A 1 118 ? 16.366 -13.464 -6.088 1.00 70.12 118 SER A O 1
ATOM 943 N N . ALA A 1 119 ? 16.516 -11.738 -7.507 1.00 57.56 119 ALA A N 1
ATOM 944 C CA . ALA A 1 119 ? 17.968 -11.826 -7.685 1.00 57.56 119 ALA A CA 1
ATOM 945 C C . ALA A 1 119 ? 18.744 -11.215 -6.500 1.00 57.56 119 ALA A C 1
ATOM 947 O O . ALA A 1 119 ? 19.802 -11.727 -6.123 1.00 57.56 119 ALA A O 1
ATOM 948 N N . GLU A 1 120 ? 18.218 -10.158 -5.871 1.00 53.22 120 GLU A N 1
ATOM 949 C CA . GLU A 1 120 ? 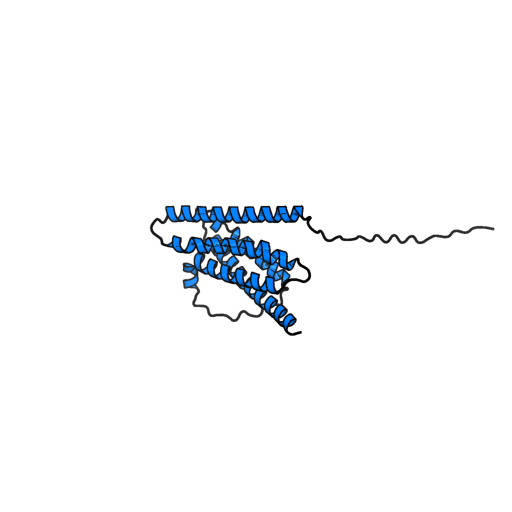18.762 -9.596 -4.629 1.00 53.22 120 GLU A CA 1
ATOM 950 C C . GLU A 1 120 ? 18.385 -10.417 -3.389 1.00 53.22 120 GLU A C 1
ATOM 952 O O . GLU A 1 120 ? 19.176 -10.472 -2.446 1.00 53.22 120 GLU A O 1
ATOM 957 N N . SER A 1 121 ? 17.217 -11.076 -3.367 1.00 47.47 121 SER A N 1
ATOM 958 C CA . SER A 1 121 ? 16.782 -11.860 -2.198 1.00 47.47 121 SER A CA 1
ATOM 959 C C . SER A 1 121 ? 17.689 -13.065 -1.931 1.00 47.47 121 SER A C 1
ATOM 961 O O . SER A 1 121 ? 18.019 -13.329 -0.778 1.00 47.47 121 SER A O 1
ATOM 963 N N . LYS A 1 122 ? 18.209 -13.711 -2.986 1.00 43.91 122 LYS A N 1
ATOM 964 C CA . LYS A 1 122 ? 19.186 -14.812 -2.875 1.00 43.91 122 LYS A CA 1
ATOM 965 C C . LYS A 1 122 ? 20.539 -14.395 -2.287 1.00 43.91 122 LYS A C 1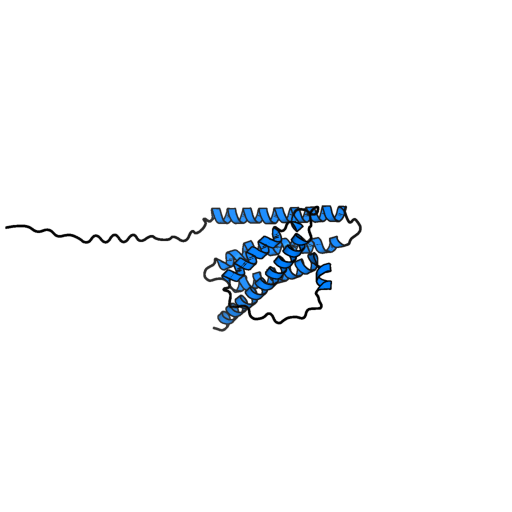
ATOM 967 O O . LYS A 1 122 ? 21.275 -15.251 -1.816 1.00 43.91 122 LYS A O 1
ATOM 972 N N . ARG A 1 123 ? 20.885 -13.100 -2.299 1.00 44.78 123 ARG A N 1
ATOM 973 C CA . ARG A 1 123 ? 22.140 -12.590 -1.710 1.00 44.78 123 ARG A CA 1
ATOM 974 C C . ARG A 1 123 ? 22.012 -12.219 -0.228 1.00 44.78 123 ARG A C 1
ATOM 976 O O . ARG A 1 123 ? 23.018 -11.894 0.391 1.00 44.78 123 ARG A O 1
ATOM 983 N N . LYS A 1 124 ? 20.798 -12.228 0.337 1.00 44.75 124 LYS A N 1
ATOM 984 C CA . LYS A 1 124 ? 20.524 -11.798 1.723 1.00 44.75 124 LYS A CA 1
ATOM 985 C C . LYS A 1 124 ? 19.897 -12.885 2.611 1.00 44.75 124 LYS A C 1
ATOM 987 O O . LYS A 1 124 ? 19.646 -12.612 3.782 1.00 44.75 124 LYS A O 1
ATOM 992 N N . GLU A 1 125 ? 19.663 -14.097 2.099 1.00 41.94 125 GLU A N 1
ATOM 993 C CA . GLU A 1 125 ? 19.027 -15.190 2.861 1.00 41.94 125 GLU A CA 1
ATOM 994 C C . GLU A 1 125 ? 19.878 -15.758 4.018 1.00 41.94 125 GLU A C 1
ATOM 996 O O . GLU A 1 125 ? 19.341 -16.468 4.864 1.00 41.94 125 GLU A O 1
ATOM 1001 N N . ASP A 1 126 ? 21.144 -15.356 4.169 1.00 36.56 126 ASP A N 1
ATOM 1002 C CA . ASP A 1 126 ? 21.988 -15.789 5.297 1.00 36.56 126 ASP A CA 1
ATOM 1003 C C . ASP A 1 126 ? 21.747 -15.042 6.622 1.00 36.56 126 ASP A C 1
ATOM 1005 O O . ASP A 1 126 ? 22.338 -15.381 7.652 1.00 36.56 126 ASP A O 1
ATOM 1009 N N . VAL A 1 127 ? 20.853 -14.048 6.673 1.00 41.53 127 VAL A N 1
ATOM 1010 C CA . VAL A 1 127 ? 20.581 -13.327 7.926 1.00 41.53 127 VAL A CA 1
ATOM 1011 C C . VAL A 1 127 ? 19.226 -13.722 8.497 1.00 41.53 127 VAL A C 1
ATOM 1013 O O . VAL A 1 127 ? 18.203 -13.094 8.243 1.00 41.53 127 VAL A O 1
ATOM 1016 N N . LYS A 1 128 ? 19.284 -14.786 9.309 1.00 40.47 128 LYS A N 1
ATOM 1017 C CA . LYS A 1 128 ? 18.420 -15.134 10.451 1.00 40.47 128 LYS A CA 1
ATOM 1018 C C . LYS A 1 128 ? 17.203 -14.227 10.662 1.00 40.47 128 LYS A C 1
ATOM 1020 O O . LYS A 1 128 ? 17.355 -13.037 10.932 1.00 40.47 128 LYS A O 1
ATOM 1025 N N . ASN A 1 129 ? 16.039 -14.878 10.774 1.00 39.09 129 ASN A N 1
ATOM 1026 C CA . ASN A 1 129 ? 14.870 -14.461 11.556 1.00 39.09 129 ASN A CA 1
ATOM 1027 C C . ASN A 1 129 ? 15.292 -13.806 12.886 1.00 39.09 129 ASN A C 1
ATOM 1029 O O . ASN A 1 129 ? 15.373 -14.448 13.938 1.00 39.09 129 ASN A O 1
ATOM 1033 N N . LYS A 1 130 ? 15.584 -12.508 12.852 1.00 40.50 130 LYS A N 1
ATOM 1034 C CA . LYS A 1 130 ? 15.750 -11.699 14.047 1.00 40.50 130 LYS A CA 1
ATOM 1035 C C . LYS A 1 130 ? 14.333 -11.456 14.529 1.00 40.50 130 LYS A C 1
ATOM 1037 O O . LYS A 1 130 ? 13.579 -10.747 13.866 1.00 40.50 130 LYS A O 1
ATOM 1042 N N . LYS A 1 131 ? 13.974 -12.092 15.652 1.00 44.53 131 LYS A N 1
ATOM 1043 C CA . LYS A 1 131 ? 12.813 -11.713 16.468 1.00 44.53 131 LYS A CA 1
ATOM 1044 C C . LYS A 1 131 ? 12.717 -10.191 16.430 1.00 44.53 131 LYS A C 1
ATOM 1046 O O . LYS A 1 131 ? 13.625 -9.518 16.917 1.00 44.53 131 LYS A O 1
ATOM 1051 N N . GLN A 1 132 ? 11.682 -9.681 15.766 1.00 51.50 132 GLN A N 1
ATOM 1052 C CA . GLN A 1 132 ? 11.436 -8.253 15.666 1.00 51.50 132 GLN A CA 1
ATOM 1053 C C . GLN A 1 132 ? 11.300 -7.731 17.091 1.00 51.50 132 GLN A C 1
ATOM 1055 O O . GLN A 1 132 ? 10.378 -8.102 17.817 1.00 51.50 132 GLN A O 1
ATOM 1060 N N . THR A 1 133 ? 12.284 -6.940 17.510 1.00 42.03 133 THR A N 1
ATOM 1061 C CA . THR A 1 133 ? 12.275 -6.228 18.780 1.00 42.03 133 THR A CA 1
ATOM 1062 C C . THR A 1 133 ? 10.978 -5.437 18.843 1.00 42.03 133 THR A C 1
ATOM 1064 O O . THR A 1 133 ? 10.635 -4.759 17.871 1.00 42.03 133 THR A O 1
ATOM 1067 N N . ALA A 1 134 ? 10.242 -5.575 19.945 1.00 45.28 134 ALA A N 1
ATOM 1068 C CA . ALA A 1 134 ? 9.000 -4.855 20.169 1.00 45.28 134 ALA A CA 1
ATOM 1069 C C . ALA A 1 134 ? 9.272 -3.353 20.004 1.00 45.28 134 ALA A C 1
ATOM 1071 O O . ALA A 1 134 ? 9.915 -2.737 20.850 1.00 45.28 134 ALA A O 1
ATOM 1072 N N . ALA A 1 135 ? 8.852 -2.796 18.867 1.00 53.03 135 ALA A N 1
ATOM 1073 C CA . ALA A 1 135 ? 8.828 -1.359 18.670 1.00 53.03 135 ALA A CA 1
ATOM 1074 C C . ALA A 1 135 ? 7.908 -0.749 19.735 1.00 53.03 135 ALA A C 1
ATOM 1076 O O . ALA A 1 135 ? 6.955 -1.407 20.171 1.00 53.03 135 ALA A O 1
ATOM 1077 N N . GLU A 1 136 ? 8.194 0.491 20.140 1.00 55.88 136 GLU A N 1
ATOM 1078 C CA . GLU A 1 136 ? 7.297 1.276 20.990 1.00 55.88 136 GLU A CA 1
ATOM 1079 C C . GLU A 1 136 ? 5.838 1.149 20.529 1.00 55.88 136 GLU A C 1
ATOM 1081 O O . GLU A 1 136 ? 5.583 0.965 19.330 1.00 55.88 136 GLU A O 1
ATOM 1086 N N . PRO A 1 137 ? 4.863 1.241 21.450 1.00 63.44 137 PRO A N 1
ATOM 1087 C CA . PRO A 1 137 ? 3.458 1.133 21.102 1.00 63.44 137 PRO A CA 1
ATOM 1088 C C . PRO A 1 137 ? 3.020 2.334 20.249 1.00 63.44 137 PRO A C 1
ATOM 1090 O O . PRO A 1 137 ? 2.415 3.278 20.739 1.00 63.44 137 PRO A O 1
ATOM 1093 N N . GLN A 1 138 ? 3.275 2.273 18.942 1.00 81.94 138 GLN A N 1
ATOM 1094 C CA . GLN A 1 138 ? 2.692 3.192 17.973 1.00 81.94 138 GLN A CA 1
ATOM 1095 C C . GLN A 1 138 ? 1.180 2.976 17.936 1.00 81.94 138 GLN A C 1
ATOM 1097 O O . GLN A 1 138 ? 0.702 1.830 17.986 1.00 81.94 138 GLN A O 1
ATOM 1102 N N . SER A 1 139 ? 0.428 4.071 17.864 1.00 87.31 139 SER A N 1
ATOM 1103 C CA . SER A 1 139 ? -1.016 4.010 17.667 1.00 87.31 139 SER A CA 1
ATOM 1104 C C . SER A 1 139 ? -1.333 3.392 16.299 1.00 87.31 139 SER A C 1
ATOM 1106 O O . SER A 1 139 ? -0.489 3.387 15.394 1.00 87.31 139 SER A O 1
ATOM 1108 N N . ILE A 1 140 ? -2.526 2.811 16.148 1.00 87.44 140 ILE A N 1
ATOM 1109 C CA . ILE A 1 140 ? -2.898 2.171 14.881 1.00 87.44 140 ILE A CA 1
ATOM 1110 C C . ILE A 1 140 ? -2.981 3.210 13.757 1.00 87.44 140 ILE A C 1
ATOM 1112 O O . ILE A 1 140 ? -2.564 2.927 12.643 1.00 87.44 140 ILE A O 1
ATOM 1116 N N . GLU A 1 141 ? -3.391 4.437 14.068 1.00 88.00 141 GLU A N 1
ATOM 1117 C CA . GLU A 1 141 ? -3.493 5.568 13.144 1.00 88.00 141 GLU A CA 1
ATOM 1118 C C . GLU A 1 141 ? -2.124 5.954 12.564 1.00 88.00 141 GLU A C 1
ATOM 1120 O O . GLU A 1 141 ? -1.986 6.125 11.354 1.00 88.00 141 GLU A O 1
ATOM 1125 N N . ILE A 1 142 ? -1.078 6.021 13.400 1.00 91.06 142 ILE A N 1
ATOM 1126 C CA . ILE A 1 142 ? 0.294 6.307 12.942 1.00 91.06 142 ILE A CA 1
ATOM 1127 C C . ILE A 1 142 ? 0.786 5.205 11.999 1.00 91.06 142 ILE A C 1
ATOM 1129 O O . ILE A 1 142 ? 1.394 5.489 10.963 1.00 91.06 142 ILE A O 1
ATOM 1133 N N . LEU A 1 143 ? 0.506 3.945 12.338 1.00 92.50 143 LEU A N 1
ATOM 1134 C CA . LEU A 1 143 ? 0.869 2.807 11.498 1.00 92.50 143 LEU A CA 1
ATOM 1135 C C . LEU A 1 143 ? 0.141 2.855 10.152 1.00 92.50 143 LEU A C 1
ATOM 1137 O O . LEU A 1 143 ? 0.764 2.625 9.120 1.00 92.50 143 LEU A O 1
ATOM 1141 N N . LEU A 1 144 ? -1.147 3.189 10.147 1.00 92.00 144 LEU A N 1
ATOM 1142 C CA . LEU A 1 144 ? -1.962 3.296 8.936 1.00 92.00 144 LEU A CA 1
ATOM 1143 C C . LEU A 1 144 ? -1.471 4.410 8.009 1.00 92.0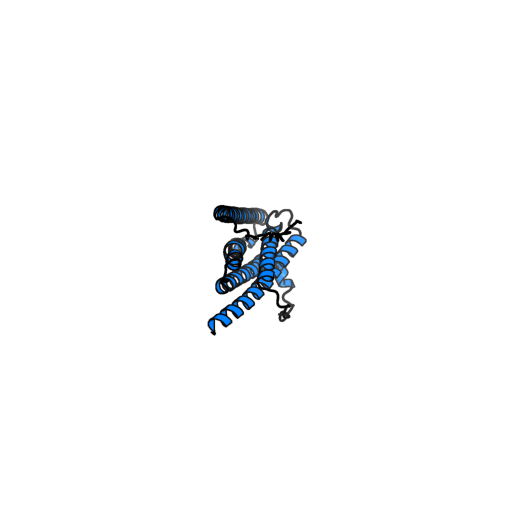0 144 LEU A C 1
ATOM 1145 O O . LEU A 1 144 ? -1.330 4.180 6.810 1.00 92.00 144 LEU A O 1
ATOM 1149 N N . ASN A 1 145 ? -1.129 5.576 8.559 1.00 92.12 145 ASN A N 1
ATOM 1150 C CA . ASN A 1 145 ? -0.541 6.674 7.789 1.00 92.12 145 ASN A CA 1
ATOM 1151 C C . ASN A 1 145 ? 0.829 6.292 7.218 1.00 92.12 145 ASN A C 1
ATOM 1153 O O . ASN A 1 145 ? 1.141 6.594 6.068 1.00 92.12 145 ASN A O 1
ATOM 1157 N N . THR A 1 146 ? 1.640 5.579 8.003 1.00 93.88 146 THR A N 1
ATOM 1158 C CA . THR A 1 146 ? 2.941 5.079 7.541 1.00 93.88 146 THR A CA 1
ATOM 1159 C C . THR A 1 146 ? 2.764 4.056 6.418 1.00 93.88 146 THR A C 1
ATOM 1161 O O . THR A 1 146 ? 3.518 4.075 5.443 1.00 93.88 146 THR A O 1
ATOM 1164 N N . LEU A 1 147 ? 1.765 3.175 6.522 1.00 95.56 147 LEU A N 1
ATOM 1165 C CA . LEU A 1 147 ? 1.448 2.192 5.490 1.00 95.56 147 LEU A CA 1
ATOM 1166 C C . LEU A 1 147 ? 1.017 2.875 4.191 1.00 95.56 147 LEU A C 1
ATOM 1168 O O . LEU A 1 147 ? 1.560 2.547 3.139 1.00 95.56 147 LEU A O 1
ATOM 1172 N N . ASP A 1 148 ? 0.095 3.835 4.273 1.00 94.75 148 ASP A N 1
ATOM 1173 C CA . ASP A 1 148 ? -0.398 4.593 3.122 1.00 94.75 148 ASP A CA 1
ATOM 1174 C C . ASP A 1 148 ? 0.734 5.335 2.410 1.00 94.75 148 ASP A C 1
ATOM 1176 O O . ASP A 1 148 ? 0.936 5.156 1.208 1.00 94.75 148 ASP A O 1
ATOM 1180 N N . ALA A 1 149 ? 1.546 6.079 3.165 1.00 95.06 149 ALA A N 1
ATOM 1181 C CA . ALA A 1 149 ? 2.704 6.783 2.629 1.00 95.06 149 ALA A CA 1
ATOM 1182 C C . ALA A 1 149 ? 3.695 5.823 1.953 1.00 95.06 149 ALA A C 1
ATOM 1184 O O . ALA A 1 149 ? 4.201 6.124 0.874 1.00 95.06 149 ALA A O 1
ATOM 1185 N N . SER A 1 150 ? 3.942 4.649 2.543 1.00 96.56 150 SER A N 1
ATOM 1186 C CA . SER A 1 150 ? 4.861 3.651 1.976 1.00 96.56 150 SER A CA 1
ATOM 1187 C C . SER A 1 150 ? 4.307 3.020 0.696 1.00 96.56 150 SER A C 1
ATOM 1189 O O . SER A 1 150 ? 5.047 2.843 -0.271 1.00 96.56 150 SER A O 1
ATOM 1191 N N . ILE A 1 151 ? 3.003 2.720 0.651 1.00 95.88 151 ILE A N 1
ATOM 1192 C CA . ILE A 1 151 ? 2.334 2.220 -0.558 1.00 95.88 151 ILE A CA 1
ATOM 1193 C C . ILE A 1 151 ? 2.392 3.285 -1.652 1.00 95.88 151 ILE A C 1
ATOM 1195 O O . ILE A 1 151 ? 2.808 2.976 -2.766 1.00 95.88 151 ILE A O 1
ATOM 1199 N N . ASN A 1 152 ? 2.054 4.536 -1.336 1.00 94.00 152 ASN A N 1
ATOM 1200 C CA . ASN A 1 152 ? 2.123 5.648 -2.280 1.00 94.00 152 ASN A CA 1
ATOM 1201 C C . ASN A 1 152 ? 3.554 5.851 -2.802 1.00 94.00 152 ASN A C 1
ATOM 1203 O O . ASN A 1 152 ? 3.761 5.919 -4.012 1.00 94.00 152 ASN A O 1
ATOM 1207 N N . SER A 1 153 ? 4.547 5.857 -1.916 1.00 95.00 153 SER A N 1
ATOM 1208 C CA . SER A 1 153 ? 5.973 5.948 -2.247 1.00 95.00 153 SER A CA 1
ATOM 1209 C C . SER A 1 153 ? 6.428 4.842 -3.211 1.00 95.00 153 SER A C 1
ATOM 1211 O O . SER A 1 153 ? 7.139 5.123 -4.181 1.00 95.00 153 SER A O 1
ATOM 1213 N N . PHE A 1 154 ? 5.971 3.606 -2.986 1.00 94.44 154 PHE A N 1
ATOM 1214 C CA . PHE A 1 154 ? 6.262 2.458 -3.842 1.00 94.44 154 PHE A CA 1
ATOM 1215 C C . PHE A 1 154 ? 5.624 2.592 -5.230 1.00 94.44 154 PHE A C 1
ATOM 1217 O O . PHE A 1 154 ? 6.311 2.463 -6.239 1.00 94.44 154 PHE A O 1
ATOM 1224 N N . VAL A 1 155 ? 4.321 2.869 -5.309 1.00 91.56 155 VAL A N 1
ATOM 1225 C CA . VAL A 1 155 ? 3.583 2.848 -6.590 1.00 91.56 155 VAL A CA 1
ATOM 1226 C C . VAL A 1 155 ? 3.891 4.045 -7.488 1.00 91.56 155 VAL A C 1
ATOM 1228 O O . VAL A 1 155 ? 3.679 3.977 -8.696 1.00 91.56 155 VAL A O 1
ATOM 1231 N N . HIS A 1 156 ? 4.408 5.131 -6.911 1.00 90.38 156 HIS A N 1
ATOM 1232 C CA . HIS A 1 156 ? 4.900 6.298 -7.645 1.00 90.38 156 HIS A CA 1
ATOM 1233 C C . HIS A 1 156 ? 6.383 6.204 -8.008 1.00 90.38 156 HIS A C 1
ATOM 1235 O O . HIS A 1 156 ? 6.925 7.145 -8.585 1.00 90.38 156 HIS A O 1
ATOM 1241 N N . ASN A 1 157 ? 7.056 5.105 -7.670 1.00 90.62 157 ASN A N 1
ATOM 1242 C CA . ASN A 1 157 ? 8.463 4.946 -7.985 1.00 90.62 157 ASN A CA 1
ATOM 1243 C C . ASN A 1 157 ? 8.685 4.934 -9.513 1.00 90.62 157 ASN A C 1
ATOM 1245 O O . ASN A 1 157 ? 7.928 4.317 -10.267 1.00 90.62 157 ASN A O 1
ATOM 1249 N N . SER A 1 158 ? 9.734 5.621 -9.966 1.00 86.12 158 SER A N 1
ATOM 1250 C CA . SER A 1 158 ? 10.130 5.761 -11.374 1.00 86.12 158 SER A CA 1
ATOM 1251 C C . SER A 1 158 ? 10.442 4.430 -12.051 1.00 86.12 158 SER A C 1
ATOM 1253 O O . SER A 1 158 ? 10.283 4.340 -13.272 1.00 86.12 158 SER A O 1
ATOM 1255 N N . ILE A 1 159 ? 10.782 3.375 -11.292 1.00 81.19 159 ILE A N 1
ATOM 1256 C CA . ILE A 1 159 ? 10.922 2.029 -11.862 1.00 81.19 159 ILE A CA 1
ATOM 1257 C C . ILE A 1 159 ? 9.649 1.569 -12.571 1.00 81.19 159 ILE A C 1
ATOM 1259 O O . ILE A 1 159 ? 9.751 0.689 -13.411 1.00 81.19 159 ILE A O 1
ATOM 1263 N N . PHE A 1 160 ? 8.480 2.144 -12.254 1.00 79.69 160 PHE A N 1
ATOM 1264 C CA . PHE A 1 160 ? 7.193 1.834 -12.880 1.00 79.69 160 PHE A CA 1
ATOM 1265 C C . PHE A 1 160 ? 6.770 2.826 -13.980 1.00 79.69 160 PHE A C 1
ATOM 1267 O O . PHE A 1 160 ? 5.676 2.699 -14.526 1.00 79.69 160 PHE A O 1
ATOM 1274 N N . GLN A 1 161 ? 7.603 3.825 -14.284 1.00 71.88 161 GLN A N 1
ATOM 1275 C CA . GLN A 1 161 ? 7.277 4.921 -15.205 1.00 71.88 161 GLN A CA 1
ATOM 1276 C C . GLN A 1 161 ? 8.222 4.980 -16.412 1.00 71.88 161 GLN A C 1
ATOM 1278 O O . GLN A 1 161 ? 7.762 5.239 -17.522 1.00 71.88 161 GLN A O 1
ATOM 1283 N N . ASP A 1 162 ? 9.523 4.712 -16.234 1.00 66.06 162 ASP A N 1
ATOM 1284 C CA . ASP A 1 162 ? 10.492 4.761 -17.338 1.00 66.06 162 ASP A CA 1
ATOM 1285 C C . ASP A 1 162 ? 11.545 3.640 -17.270 1.00 66.06 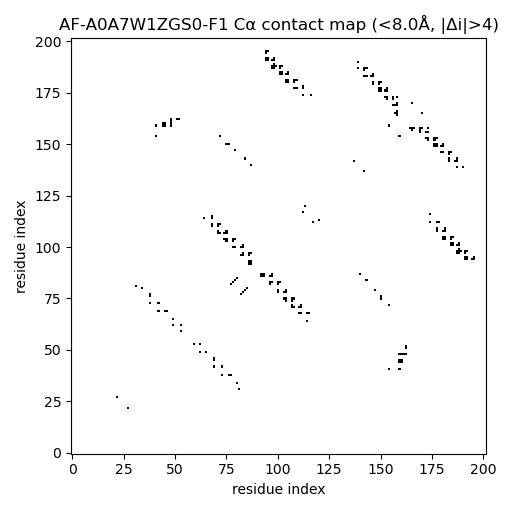162 ASP A C 1
ATOM 1287 O O . ASP A 1 162 ? 12.524 3.700 -16.525 1.00 66.06 162 ASP A O 1
ATOM 1291 N N . ILE A 1 163 ? 11.393 2.622 -18.127 1.00 57.06 163 ILE A N 1
ATOM 1292 C CA . ILE A 1 163 ? 12.355 1.505 -18.231 1.00 57.06 163 ILE A CA 1
ATOM 1293 C C . ILE A 1 163 ? 13.722 1.970 -18.741 1.00 57.06 163 ILE A C 1
ATOM 1295 O O . ILE A 1 163 ? 14.725 1.284 -18.545 1.00 57.06 163 ILE A O 1
ATOM 1299 N N . LYS A 1 164 ? 13.801 3.101 -19.449 1.00 55.38 164 LYS A N 1
ATOM 1300 C CA . LYS A 1 164 ? 15.077 3.586 -19.990 1.00 55.38 164 LYS A CA 1
ATOM 1301 C C . LYS A 1 164 ? 15.993 4.141 -18.897 1.00 55.38 164 LYS A C 1
ATOM 1303 O O . LYS A 1 164 ? 17.189 4.248 -19.149 1.00 55.38 164 LYS A O 1
ATOM 1308 N N . LEU A 1 165 ? 15.455 4.442 -17.713 1.00 54.25 165 LEU A N 1
ATOM 1309 C CA . LEU A 1 165 ? 16.149 5.122 -16.620 1.00 54.25 165 LEU A CA 1
ATOM 1310 C C . LEU A 1 165 ? 16.060 4.363 -15.288 1.00 54.25 165 LEU A C 1
ATOM 1312 O O . LEU A 1 165 ? 16.121 4.987 -14.231 1.00 54.25 165 LEU A O 1
ATOM 1316 N N . VAL A 1 166 ? 15.941 3.029 -15.309 1.00 61.09 166 VAL A N 1
ATOM 1317 C CA . VAL A 1 166 ? 16.011 2.233 -14.071 1.00 61.09 166 VAL A CA 1
ATOM 1318 C C . VAL A 1 166 ? 17.411 2.374 -13.474 1.00 61.09 166 VAL A C 1
ATOM 1320 O O . VAL A 1 166 ? 18.346 1.668 -13.855 1.00 61.09 166 VAL A O 1
ATOM 1323 N N . ASN A 1 167 ? 17.566 3.316 -12.548 1.00 72.94 167 ASN A N 1
ATOM 1324 C CA . ASN A 1 167 ? 18.773 3.458 -11.754 1.00 72.94 167 ASN A CA 1
ATOM 1325 C C . ASN A 1 167 ? 18.687 2.523 -10.531 1.00 72.94 167 ASN A C 1
ATOM 1327 O O . ASN A 1 167 ? 17.608 2.145 -10.062 1.00 72.94 167 ASN A O 1
ATOM 1331 N N . SER A 1 168 ? 19.843 2.117 -10.009 1.00 78.56 168 SER A N 1
ATOM 1332 C CA . SER A 1 168 ? 19.923 1.213 -8.854 1.00 78.56 168 SER A CA 1
ATOM 1333 C C . SER A 1 168 ? 19.283 1.797 -7.589 1.00 78.56 168 SER A C 1
ATOM 1335 O O . SER A 1 168 ? 18.818 1.040 -6.736 1.00 78.56 168 SER A O 1
ATOM 1337 N N . GLN A 1 169 ? 19.218 3.127 -7.481 1.00 86.19 169 GLN A N 1
ATOM 1338 C CA . GLN A 1 169 ? 18.654 3.834 -6.336 1.00 86.19 169 GLN A CA 1
ATOM 1339 C C . GLN A 1 169 ? 17.127 3.712 -6.276 1.00 86.19 169 GLN A C 1
ATOM 1341 O O . GLN A 1 169 ? 16.577 3.462 -5.206 1.00 86.19 169 GLN A O 1
ATOM 1346 N N . ASP A 1 170 ? 16.446 3.818 -7.411 1.00 87.06 170 ASP A N 1
ATOM 1347 C CA . ASP A 1 170 ? 14.994 3.718 -7.529 1.00 87.06 170 ASP A CA 1
ATOM 1348 C C . ASP A 1 170 ? 14.531 2.288 -7.248 1.00 87.06 170 ASP A C 1
ATOM 1350 O O . ASP A 1 170 ? 13.567 2.078 -6.508 1.00 87.06 170 ASP A O 1
ATOM 1354 N N . SER A 1 171 ? 15.292 1.300 -7.732 1.00 86.00 171 SER A N 1
ATOM 1355 C CA . SER A 1 171 ? 15.092 -0.115 -7.403 1.00 86.00 171 SER A CA 1
ATOM 1356 C C . SER A 1 171 ? 15.266 -0.382 -5.903 1.00 86.00 171 SER A C 1
ATOM 1358 O O . SER A 1 171 ? 14.411 -1.013 -5.278 1.00 86.00 171 SER A O 1
ATOM 1360 N N . LEU A 1 172 ? 16.338 0.140 -5.293 1.00 89.31 172 LEU A N 1
ATOM 1361 C CA . LEU A 1 172 ? 16.578 0.007 -3.853 1.00 89.31 172 LEU A CA 1
ATOM 1362 C C . LEU A 1 172 ? 15.477 0.693 -3.034 1.00 89.31 172 LEU A C 1
ATOM 1364 O O . LEU A 1 172 ? 15.003 0.139 -2.043 1.00 89.31 172 LEU A O 1
ATOM 1368 N N . LYS A 1 173 ? 15.033 1.876 -3.465 1.00 92.38 173 LYS A N 1
ATOM 1369 C CA . LYS A 1 173 ? 13.935 2.602 -2.832 1.00 92.38 173 LYS A CA 1
ATOM 1370 C C . LYS A 1 173 ? 12.638 1.795 -2.889 1.00 92.38 173 LYS A C 1
ATOM 1372 O O . LYS A 1 173 ? 12.024 1.598 -1.847 1.00 92.38 173 LYS A O 1
ATOM 1377 N N . ALA A 1 174 ? 12.256 1.270 -4.054 1.00 92.12 174 ALA A N 1
ATOM 1378 C CA . ALA A 1 174 ? 11.055 0.445 -4.196 1.00 92.12 174 ALA A CA 1
ATOM 1379 C C . ALA A 1 174 ? 11.115 -0.824 -3.330 1.00 92.12 174 ALA A C 1
ATOM 1381 O O . ALA A 1 174 ? 10.113 -1.218 -2.730 1.00 92.12 174 ALA A O 1
ATOM 1382 N N . GLN A 1 175 ? 12.294 -1.444 -3.224 1.00 92.19 175 GLN A N 1
ATOM 1383 C CA . GLN A 1 175 ? 12.515 -2.580 -2.334 1.00 92.19 175 GLN A CA 1
ATOM 1384 C C . GLN A 1 175 ? 12.316 -2.190 -0.859 1.00 92.19 175 GLN A C 1
ATOM 1386 O O . GLN A 1 175 ? 11.602 -2.892 -0.141 1.00 92.19 175 GLN A O 1
ATOM 1391 N N . ASN A 1 176 ? 12.893 -1.070 -0.414 1.00 94.38 176 ASN A N 1
ATOM 1392 C CA . ASN A 1 176 ? 12.750 -0.568 0.958 1.00 94.38 176 ASN A CA 1
ATOM 1393 C C . ASN A 1 176 ? 11.307 -0.148 1.282 1.00 94.38 176 ASN A C 1
ATOM 1395 O O . ASN A 1 176 ? 10.814 -0.415 2.383 1.00 94.38 176 ASN A O 1
ATOM 1399 N N . ASP A 1 177 ? 10.616 0.478 0.325 1.00 96.19 177 ASP A N 1
ATOM 1400 C CA . ASP A 1 177 ? 9.203 0.831 0.454 1.00 96.19 177 ASP A CA 1
ATOM 1401 C C . ASP A 1 177 ? 8.373 -0.449 0.690 1.00 96.19 177 ASP A C 1
ATOM 1403 O O . ASP A 1 177 ? 7.619 -0.527 1.661 1.00 96.19 177 ASP A O 1
ATOM 1407 N N . LEU A 1 178 ? 8.577 -1.510 -0.107 1.00 95.25 178 LEU A N 1
ATOM 1408 C CA . LEU A 1 178 ? 7.898 -2.801 0.093 1.00 95.25 178 LEU A CA 1
ATOM 1409 C C . LEU A 1 17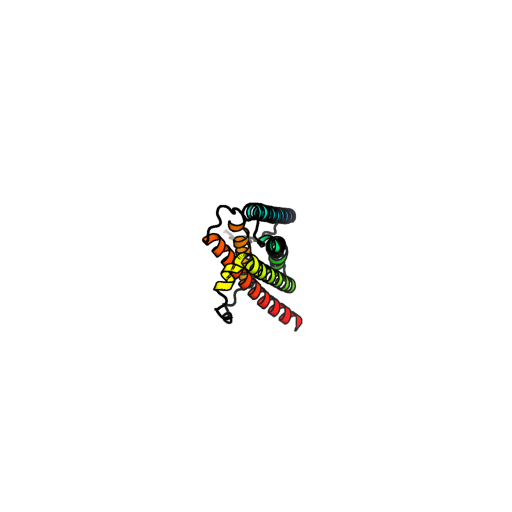8 ? 8.254 -3.479 1.420 1.00 95.25 178 LEU A C 1
ATOM 1411 O O . LEU A 1 178 ? 7.379 -4.063 2.057 1.00 95.25 178 LEU A O 1
ATOM 1415 N N . GLU A 1 179 ? 9.507 -3.416 1.869 1.00 95.81 179 GLU A N 1
ATOM 1416 C CA . GLU A 1 179 ? 9.893 -3.934 3.189 1.00 95.81 179 GLU A CA 1
ATOM 1417 C C . GLU A 1 179 ? 9.158 -3.218 4.321 1.00 95.81 179 GLU A C 1
ATOM 1419 O O . GLU A 1 179 ? 8.690 -3.860 5.268 1.00 95.81 179 GLU A O 1
ATOM 1424 N N . THR A 1 180 ? 9.000 -1.903 4.193 1.00 96.44 180 THR A N 1
ATOM 1425 C CA . THR A 1 180 ? 8.230 -1.094 5.138 1.00 96.44 180 THR A CA 1
ATOM 1426 C C . THR A 1 180 ? 6.758 -1.489 5.107 1.00 96.44 180 THR A C 1
ATOM 1428 O O . THR A 1 180 ? 6.184 -1.760 6.162 1.00 96.44 180 THR A O 1
ATOM 1431 N N . VAL A 1 181 ? 6.162 -1.639 3.920 1.00 97.19 181 VAL A N 1
ATOM 1432 C CA . VAL A 1 181 ? 4.778 -2.112 3.756 1.00 97.19 181 VAL A CA 1
ATOM 1433 C C . VAL A 1 181 ? 4.571 -3.476 4.417 1.00 97.19 181 VAL A C 1
ATOM 1435 O O . VAL A 1 181 ? 3.621 -3.642 5.183 1.00 97.19 181 VAL A O 1
ATOM 1438 N N . ILE A 1 182 ? 5.468 -4.442 4.194 1.00 96.69 182 ILE A N 1
ATOM 1439 C CA . ILE A 1 182 ? 5.404 -5.779 4.811 1.00 96.69 182 ILE A CA 1
ATOM 1440 C C . ILE A 1 182 ? 5.467 -5.665 6.338 1.00 96.69 182 ILE A C 1
ATOM 1442 O O . ILE A 1 182 ? 4.629 -6.232 7.040 1.00 96.69 182 ILE A O 1
ATOM 1446 N N . LYS A 1 183 ? 6.428 -4.907 6.875 1.00 96.12 183 LYS A N 1
ATOM 1447 C CA . LYS A 1 183 ? 6.591 -4.748 8.325 1.00 96.12 183 LYS A CA 1
ATOM 1448 C C . LYS A 1 183 ? 5.368 -4.089 8.965 1.00 96.12 183 LYS A C 1
ATOM 1450 O O . LYS A 1 183 ? 4.852 -4.595 9.958 1.00 96.12 183 LYS A O 1
ATOM 1455 N N . ILE A 1 184 ? 4.908 -2.968 8.418 1.00 95.88 184 ILE A N 1
ATOM 1456 C CA . ILE A 1 184 ? 3.830 -2.171 9.010 1.00 95.88 184 ILE A CA 1
ATOM 1457 C C . ILE A 1 184 ? 2.486 -2.896 8.904 1.00 95.88 184 ILE A C 1
ATOM 1459 O O . ILE A 1 184 ? 1.764 -2.968 9.897 1.00 95.88 184 ILE A O 1
ATOM 1463 N N . SER A 1 185 ? 2.178 -3.512 7.758 1.00 96.06 185 SER A N 1
ATOM 1464 C CA . SER A 1 185 ? 0.959 -4.321 7.599 1.00 96.06 185 SER A CA 1
ATOM 1465 C C . SER A 1 185 ? 0.908 -5.494 8.584 1.00 96.06 185 SER A C 1
ATOM 1467 O O . SER A 1 185 ? -0.141 -5.757 9.168 1.00 96.06 185 SER A O 1
ATOM 1469 N N . PHE A 1 186 ? 2.045 -6.143 8.860 1.00 95.69 186 PHE A N 1
ATOM 1470 C CA . PHE A 1 186 ? 2.126 -7.185 9.885 1.00 95.69 186 PHE A CA 1
ATOM 1471 C C . PHE A 1 186 ? 1.831 -6.639 11.293 1.00 95.69 186 PHE A C 1
ATOM 1473 O O . PHE A 1 186 ? 1.044 -7.225 12.033 1.00 95.69 186 PHE A O 1
ATOM 1480 N N . VAL A 1 187 ? 2.399 -5.486 11.663 1.00 94.50 187 VAL A N 1
ATOM 1481 C CA . VAL A 1 187 ? 2.148 -4.868 12.979 1.00 94.50 187 VAL A CA 1
ATOM 1482 C C . VAL A 1 187 ? 0.685 -4.427 13.133 1.00 94.50 187 VAL A C 1
ATOM 1484 O O . VAL A 1 187 ? 0.103 -4.619 14.203 1.00 94.50 187 VAL A O 1
ATOM 1487 N N . ILE A 1 188 ? 0.073 -3.871 12.081 1.00 94.12 188 ILE A N 1
ATOM 1488 C CA . ILE A 1 188 ? -1.354 -3.502 12.073 1.00 94.12 188 ILE A CA 1
ATOM 1489 C C . ILE A 1 188 ? -2.219 -4.744 12.276 1.00 94.12 188 ILE A C 1
ATOM 1491 O O . ILE A 1 188 ? -3.097 -4.727 13.139 1.00 94.12 188 ILE A O 1
ATOM 1495 N N . LYS A 1 189 ? -1.931 -5.831 11.547 1.00 94.38 189 LYS A N 1
ATOM 1496 C CA . LYS A 1 189 ? -2.605 -7.123 11.713 1.00 94.38 189 LYS A CA 1
ATOM 1497 C C . LYS A 1 189 ? -2.559 -7.584 13.173 1.00 94.38 189 LYS A C 1
ATOM 1499 O O . LYS A 1 189 ? -3.607 -7.823 13.763 1.00 94.38 189 LYS A O 1
ATOM 1504 N N . GLU A 1 190 ? -1.376 -7.651 13.782 1.00 93.12 190 GLU A N 1
ATOM 1505 C CA . GLU A 1 190 ? -1.220 -8.106 15.174 1.00 93.12 190 GLU A CA 1
ATOM 1506 C C . GLU A 1 190 ? -1.999 -7.236 16.176 1.00 93.12 190 GLU A C 1
ATOM 1508 O O . GLU A 1 190 ? -2.569 -7.743 17.145 1.00 93.12 190 GLU A O 1
ATOM 1513 N N . LYS A 1 191 ? -2.047 -5.916 15.959 1.00 92.06 191 LYS A N 1
ATOM 1514 C CA . LYS A 1 191 ? -2.815 -4.993 16.811 1.00 92.06 191 LYS A CA 1
ATOM 1515 C C . LYS A 1 191 ? -4.324 -5.170 16.632 1.00 92.06 191 LYS A C 1
ATOM 1517 O O . LYS A 1 191 ? -5.031 -5.297 17.630 1.00 92.06 191 LYS A O 1
ATOM 1522 N N . ALA A 1 192 ? -4.807 -5.221 15.393 1.00 91.75 192 ALA A N 1
ATOM 1523 C CA . ALA A 1 192 ? -6.223 -5.410 15.088 1.00 91.75 192 ALA A CA 1
ATOM 1524 C C . ALA A 1 192 ? -6.739 -6.776 15.577 1.00 91.75 192 ALA A C 1
ATOM 1526 O O . ALA A 1 192 ? -7.841 -6.869 16.122 1.00 91.75 192 ALA A O 1
ATOM 1527 N N . GLU A 1 193 ? -5.918 -7.824 15.473 1.00 92.88 193 GLU A N 1
ATOM 1528 C CA . GLU A 1 193 ? -6.228 -9.162 15.983 1.00 92.88 193 GLU A CA 1
ATOM 1529 C C . GLU A 1 193 ? -6.385 -9.170 17.511 1.00 92.88 193 GLU A C 1
ATOM 1531 O O . GLU A 1 193 ? -7.358 -9.722 18.028 1.00 92.88 193 GLU A O 1
ATOM 1536 N N . LYS A 1 194 ? -5.477 -8.509 18.244 1.00 91.25 194 LYS A N 1
ATOM 1537 C CA . LYS A 1 194 ? -5.572 -8.375 19.709 1.00 91.25 194 LYS A CA 1
ATOM 1538 C C . LYS A 1 194 ? -6.847 -7.653 20.141 1.00 91.25 194 LYS A C 1
ATOM 1540 O O . LYS A 1 194 ? -7.503 -8.103 21.077 1.00 91.25 194 LYS A O 1
ATOM 1545 N N . ILE A 1 195 ? -7.210 -6.571 19.451 1.00 89.44 195 ILE A N 1
ATOM 1546 C CA . ILE A 1 195 ? -8.437 -5.812 19.736 1.00 89.44 195 ILE A CA 1
ATOM 1547 C C . ILE A 1 195 ? -9.672 -6.680 19.468 1.00 89.44 195 ILE A C 1
ATOM 1549 O O . ILE A 1 195 ? -10.532 -6.808 20.334 1.00 89.44 195 ILE A O 1
ATOM 1553 N N . THR A 1 196 ? -9.723 -7.353 18.317 1.00 89.12 196 THR A N 1
ATOM 1554 C CA . THR A 1 196 ? -10.859 -8.206 17.922 1.00 89.12 196 THR A CA 1
ATOM 1555 C C . THR A 1 196 ? -11.067 -9.377 18.891 1.00 89.12 196 THR A C 1
ATOM 1557 O O . THR A 1 196 ? -12.196 -9.661 19.297 1.00 89.12 196 THR A O 1
ATOM 1560 N N . LYS A 1 197 ? -9.979 -10.026 19.329 1.00 88.31 197 LYS A N 1
ATOM 1561 C CA . LYS A 1 197 ? -10.022 -11.094 20.343 1.00 88.31 197 LYS A CA 1
ATOM 1562 C C . LYS A 1 197 ? -10.460 -10.577 21.714 1.00 88.31 197 LYS A C 1
ATOM 1564 O O . LYS A 1 197 ? -11.239 -11.243 22.385 1.00 88.31 197 LYS A O 1
ATOM 1569 N N . GLY A 1 198 ? -10.001 -9.388 22.109 1.00 81.00 198 GLY A N 1
ATOM 1570 C CA . GLY A 1 198 ? -10.423 -8.740 23.353 1.00 81.00 198 GLY A CA 1
ATOM 1571 C C . GLY A 1 198 ? -11.903 -8.341 23.368 1.00 81.00 198 GLY A C 1
ATOM 1572 O O . GLY A 1 198 ? -12.511 -8.328 24.434 1.00 81.00 198 GLY A O 1
ATOM 1573 N N . ILE A 1 199 ? -12.486 -8.054 22.199 1.00 69.44 199 ILE A N 1
ATOM 1574 C CA . ILE A 1 199 ? -13.919 -7.770 22.033 1.00 69.44 199 ILE A CA 1
ATOM 1575 C C . ILE A 1 199 ? -14.753 -9.061 22.060 1.00 69.44 199 ILE A C 1
ATOM 1577 O O . ILE A 1 199 ? -15.814 -9.064 22.664 1.00 69.44 199 ILE A O 1
ATOM 1581 N N . SER A 1 200 ? -14.278 -10.158 21.455 1.00 64.19 200 SER A N 1
ATOM 1582 C CA . SER A 1 200 ? -15.029 -11.433 21.389 1.00 64.19 200 SER A CA 1
ATOM 1583 C C . SER A 1 200 ? -14.998 -12.261 22.683 1.00 64.19 200 SER A C 1
ATOM 1585 O O . SER A 1 200 ? 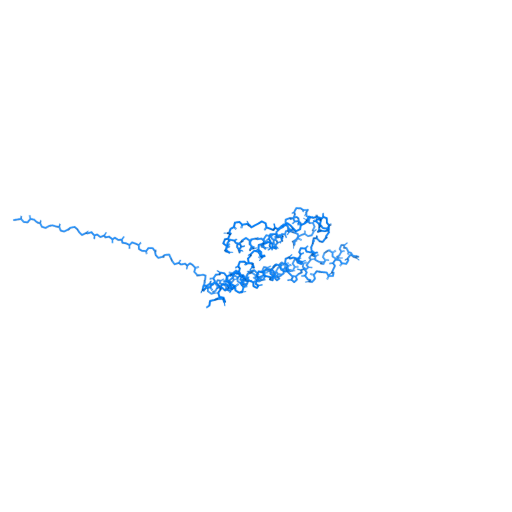-15.735 -13.233 22.802 1.00 64.19 200 SER A O 1
ATOM 1587 N N . GLY A 1 201 ? -14.106 -11.931 23.622 1.00 56.22 201 GLY A N 1
ATOM 1588 C CA . GLY A 1 201 ? -13.977 -12.602 24.923 1.00 56.22 201 GLY A CA 1
ATOM 1589 C C . GLY A 1 201 ? -14.746 -11.935 26.070 1.00 56.22 201 GLY A C 1
ATOM 1590 O O . GLY A 1 201 ? -14.531 -12.312 27.221 1.00 56.22 201 GLY A O 1
ATOM 1591 N N . LYS A 1 202 ? -15.576 -10.930 25.773 1.00 48.50 202 LYS A N 1
ATOM 1592 C CA . LYS A 1 202 ? -16.521 -10.290 26.698 1.00 48.50 202 LYS A CA 1
ATOM 1593 C C . LYS A 1 202 ? -17.944 -10.611 26.272 1.00 48.50 202 LYS A C 1
ATOM 1595 O O . LYS A 1 202 ? -18.784 -10.729 27.187 1.00 48.50 202 LYS A O 1
#

Radius of gyration: 24.93 Å; Cα contacts (8 Å, |Δi|>4): 151; chains: 1; bounding box: 53×81×72 Å

Solvent-accessible surface area (backbone atoms only — not comparable to full-atom values): 11854 Å² total; per-residue (Å²): 133,90,83,88,83,90,82,82,86,80,82,83,79,81,79,81,78,81,73,80,87,73,75,51,74,68,53,53,52,48,55,51,51,52,50,53,50,51,56,50,52,50,53,51,42,44,53,51,46,52,55,55,52,47,69,74,43,84,83,61,79,73,67,78,53,47,68,59,45,53,51,34,59,52,46,44,52,45,42,44,66,71,42,40,55,54,41,70,73,40,87,79,59,52,39,68,56,45,24,54,41,22,49,53,40,23,57,35,34,53,48,42,48,53,71,76,40,51,78,62,50,73,76,54,71,88,66,68,91,67,79,77,73,84,68,77,90,69,54,68,66,60,46,51,53,51,33,51,53,26,50,53,56,33,76,67,32,57,65,55,74,39,82,92,66,65,46,74,65,50,53,51,47,38,52,51,24,39,52,49,32,32,54,40,22,48,53,48,24,57,51,25,47,53,52,48,52,62,60,74,76,110